Protein AF-0000000068227500 (afdb_homodimer)

Sequence (238 aa):
MPADSNWSGDIFGGWLVSQMDIAAAIHCERVTEGRCVTISIHEMTFLVPVKIGDVISCYTEIMKVGNTSLQVHVEVWGTSNCREYPNKVTEGLFTFVAVDESGKKRKIPESIKQEYNVEMPADSNWSGDIFGGWLVSQMDIAAAIHCERVTEGRCVTISIHEMTFLVPVKIGDVISCYTEIMKVGNTSLQVHVEVWGTSNCREYPNKVTEGLFTFVAVDESGKKRKIPESIKQEYNVE

Nearest PDB structures (foldseek):
  1y7u-assembly1_A  TM=8.531E-01  e=1.210E-09  Bacillus cereus
  5egk-assembly1_C  TM=8.825E-01  e=2.208E-08  Staphylococcus aureus subsp. aureus Mu50
  5hz4-assembly1_B  TM=8.814E-01  e=3.068E-08  Staphylococcus aureus subsp. aureus Mu50
  5egj-assembly1_A  TM=9.127E-01  e=4.502E-08  Staphylococcus aureus subsp. aureus Mu50
  2qq2-assembly1_A  TM=8.688E-01  e=3.820E-08  Homo sapiens

Foldseek 3Di:
DPPQADPVQWGDPVVVVVVQVVVAQVVVCVLQVAGKDWDDKDDKDFDDTDGPPKDKDKDKDWQADDQFKTKIKIWMWIDDPPDPDIDTGMIIIIMMGGADPVRHGDTGDPVSRCVRVVD/DPPQADPVQWGDPVVVVVVQVVVAQVVVCVLQVAGKDWDDKDDKDFDDTDGPPKDKDKDKDWQADDQFKTKIKIWMWIDDPPDPDIDTGMIIIIMMGGADPVRHGDTGDVVSRCVRVVD

pLDDT: mean 89.58, std 11.68, range [42.78, 98.62]

InterPro domains:
  IPR006683 Thioesterase domain [PF03061] (9-77)
  IPR029069 HotDog domain superfamily [SSF54637] (1-114)
  IPR033120 Hotdog acyl-CoA thioesterase (ACOT)-type domain [PS51770] (1-102)
  IPR040170 Cytosolic acyl coenzyme A thioester hydrolase [PTHR11049] (1-113)

Organism: Rhynchophorus ferrugineus (NCBI:txid354439)

Radius of gyration: 18.77 Å; Cα contacts (8 Å, |Δi|>4): 540; chains: 2; bounding box: 52×53×44 Å

Solvent-accessible surface area (backbone atoms only — not comparable to full-atom values): 12750 Å² total; per-residue (Å²): 124,69,92,58,43,47,97,86,38,35,46,42,56,20,51,55,45,23,54,48,41,51,54,42,48,54,52,50,21,64,74,67,70,44,50,61,44,60,39,32,39,46,54,31,48,49,74,47,90,50,48,73,84,48,53,72,46,78,46,73,43,79,66,42,48,52,61,37,35,36,32,32,39,35,40,32,34,31,34,48,96,83,44,94,56,69,40,74,27,36,48,38,42,37,33,31,35,28,27,48,97,86,67,43,81,30,77,50,59,64,72,57,29,52,71,58,46,66,120,124,69,92,58,44,48,97,85,38,35,46,44,57,21,53,56,44,23,52,50,42,52,55,44,47,54,53,50,20,64,74,66,70,44,50,61,45,60,40,33,40,45,54,32,49,48,74,49,91,49,48,74,87,48,52,73,46,79,46,73,44,80,67,40,48,52,62,36,35,38,32,33,39,38,39,32,33,31,36,47,95,83,42,94,57,67,40,74,26,35,48,37,43,37,31,31,34,28,28,46,99,86,68,43,81,30,77,50,58,65,71,57,29,52,71,56,46,66,121

Secondary structure (DSSP, 8-state):
--TTB-TTSBBPHHHHHHHHHHHHHHHHHHHHTSEEEEEEE--EE--S--BTT-EEEEEEEEEEE-SSEEEEEEEEEEE-TT-SS-EEEEEEEEEEEEE-TTS-B-PPPHHHHHHHH--/--TTB-TTSBBPHHHHHHHHHHHHHHHHHHHHTSEEEEEEE--EE--S--BTT-EEEEEEEEEEE-SSEEEEEEEEEEE-TT-SS-EEEEEEEEEEEEE-TTS-B-PPPHHHHHHHH--

Structure (mmCIF, N/CA/C/O backbone):
data_AF-0000000068227500-model_v1
#
loop_
_entity.id
_entity.type
_entity.pdbx_description
1 polymer 'HotDog ACOT-type domain-containing protein'
#
loop_
_atom_site.group_PDB
_atom_site.id
_atom_site.type_symbol
_atom_site.label_atom_id
_atom_site.label_alt_id
_atom_site.label_comp_id
_atom_site.label_asym_id
_atom_site.label_entity_id
_atom_site.label_seq_id
_atom_site.pdbx_PDB_ins_code
_atom_site.Cartn_x
_atom_site.Cartn_y
_atom_site.Cartn_z
_atom_site.occupancy
_atom_site.B_iso_or_equiv
_atom_site.auth_seq_id
_atom_site.auth_comp_id
_atom_site.auth_asym_id
_atom_site.auth_atom_id
_atom_site.pdbx_PDB_model_num
ATOM 1 N N . MET A 1 1 ? -0.492 -3.197 -22.406 1 42.78 1 MET A N 1
ATOM 2 C CA . MET A 1 1 ? -1.253 -3.65 -21.234 1 42.78 1 MET A CA 1
ATOM 3 C C . MET A 1 1 ? -1.312 -2.564 -20.172 1 42.78 1 MET A C 1
ATOM 5 O O . MET A 1 1 ? -0.333 -1.848 -19.953 1 42.78 1 MET A O 1
ATOM 9 N N . PRO A 1 2 ? -2.533 -2.244 -19.703 1 51.62 2 PRO A N 1
ATOM 10 C CA . PRO A 1 2 ? -2.553 -1.15 -18.734 1 51.62 2 PRO A CA 1
ATOM 11 C C . PRO A 1 2 ? -1.544 -1.348 -17.609 1 51.62 2 PRO A C 1
ATOM 13 O O . PRO A 1 2 ? -1.334 -2.477 -17.156 1 51.62 2 PRO A O 1
ATOM 16 N N . ALA A 1 3 ? -0.703 -0.48 -17.359 1 60.38 3 ALA A N 1
ATOM 17 C CA . ALA A 1 3 ? 0.453 -0.486 -16.469 1 60.38 3 ALA A CA 1
ATOM 18 C C . ALA A 1 3 ? 0.054 -0.914 -15.062 1 60.38 3 ALA A C 1
ATOM 20 O O . ALA A 1 3 ? 0.911 -1.26 -14.25 1 60.38 3 ALA A O 1
ATOM 21 N N . ASP A 1 4 ? -1.321 -1.14 -14.828 1 69.25 4 ASP A N 1
ATOM 22 C CA . ASP A 1 4 ? -1.759 -1.34 -13.445 1 69.25 4 ASP A CA 1
ATOM 23 C C . ASP A 1 4 ? -2.402 -2.713 -13.266 1 69.25 4 ASP A C 1
ATOM 25 O O . ASP A 1 4 ? -3.031 -2.982 -12.242 1 69.25 4 ASP A O 1
ATOM 29 N N . SER A 1 5 ? -2.287 -3.48 -14.406 1 73.56 5 SER A N 1
ATOM 30 C CA . SER A 1 5 ? -2.945 -4.781 -14.32 1 73.56 5 SER A CA 1
ATOM 31 C C . SER A 1 5 ? -1.958 -5.918 -14.562 1 73.56 5 SER A C 1
ATOM 33 O O . SER A 1 5 ? -0.891 -5.707 -15.148 1 73.56 5 SER A O 1
ATOM 35 N N . ASN A 1 6 ? -2.412 -7.062 -14.031 1 74.56 6 ASN A N 1
ATOM 36 C CA . ASN A 1 6 ? -1.649 -8.273 -14.336 1 74.56 6 ASN A CA 1
ATOM 37 C C . ASN A 1 6 ? -2.123 -8.914 -15.633 1 74.56 6 ASN A C 1
ATOM 39 O O . ASN A 1 6 ? -2.957 -8.352 -16.344 1 74.56 6 ASN A O 1
ATOM 43 N N . TRP A 1 7 ? -1.521 -9.945 -16.016 1 70.75 7 TRP A N 1
ATOM 44 C CA . TRP A 1 7 ? -1.774 -10.609 -17.281 1 70.75 7 TRP A CA 1
ATOM 45 C C . TRP A 1 7 ? -3.236 -11.031 -17.406 1 70.75 7 TRP A C 1
ATOM 47 O O . TRP A 1 7 ? -3.801 -11.047 -18.5 1 70.75 7 TRP A O 1
ATOM 57 N N . SER A 1 8 ? -3.916 -11.234 -16.266 1 74.88 8 SER A N 1
ATOM 58 C CA . SER A 1 8 ? -5.289 -11.727 -16.266 1 74.88 8 SER A CA 1
ATOM 59 C C . SER A 1 8 ? -6.289 -10.578 -16.25 1 74.88 8 SER A C 1
ATOM 61 O O . SER A 1 8 ? -7.5 -10.797 -16.25 1 74.88 8 SER A O 1
ATOM 63 N N . GLY A 1 9 ? -5.73 -9.43 -16.156 1 79.94 9 GLY A N 1
ATOM 64 C CA . GLY A 1 9 ? -6.605 -8.266 -16.156 1 79.94 9 GLY A CA 1
ATOM 65 C C . GLY A 1 9 ? -6.969 -7.797 -14.75 1 79.94 9 GLY A C 1
ATOM 66 O O . GLY A 1 9 ? -7.777 -6.883 -14.594 1 79.94 9 GLY A O 1
ATOM 67 N N . ASP A 1 10 ? -6.422 -8.5 -13.781 1 84 10 ASP A N 1
ATOM 68 C CA . ASP A 1 10 ? -6.637 -8.055 -12.406 1 84 10 ASP A CA 1
ATOM 69 C C . ASP A 1 10 ? -5.699 -6.906 -12.055 1 84 10 ASP A C 1
ATOM 71 O O . ASP A 1 10 ? -4.539 -6.891 -12.469 1 84 10 ASP A O 1
ATOM 75 N N . ILE A 1 11 ? -6.23 -6.02 -11.32 1 88.06 11 ILE A N 1
ATOM 76 C CA . ILE A 1 11 ? -5.41 -4.898 -10.867 1 88.06 11 ILE A CA 1
ATOM 77 C C . ILE A 1 11 ? -4.469 -5.367 -9.758 1 88.06 11 ILE A C 1
ATOM 79 O O . ILE A 1 11 ? -4.797 -6.289 -9.008 1 88.06 11 ILE A O 1
ATOM 83 N N . PHE A 1 12 ? -3.338 -4.789 -9.68 1 90.81 12 PHE A N 1
ATOM 84 C CA . PHE A 1 12 ? -2.393 -5.094 -8.609 1 90.81 12 PHE A CA 1
ATOM 85 C C . PHE A 1 12 ? -2.873 -4.52 -7.285 1 90.81 12 PHE A C 1
ATOM 87 O O . PHE A 1 12 ? -3.387 -3.398 -7.234 1 90.81 12 PHE A O 1
ATOM 94 N N . GLY A 1 13 ? -2.662 -5.27 -6.172 1 93.62 13 GLY A N 1
ATOM 95 C CA . GLY A 1 13 ? -3.055 -4.789 -4.859 1 93.62 13 GLY A CA 1
ATOM 96 C C . GLY A 1 13 ? -2.459 -3.439 -4.512 1 93.62 13 GLY A C 1
ATOM 97 O O . GLY A 1 13 ? -3.127 -2.598 -3.91 1 93.62 13 GLY A O 1
ATOM 98 N N . GLY A 1 14 ? -1.214 -3.244 -4.887 1 95.31 14 GLY A N 1
ATOM 99 C CA . GLY A 1 14 ? -0.539 -1.984 -4.613 1 95.31 14 GLY A CA 1
ATOM 100 C C . GLY A 1 14 ? -1.216 -0.792 -5.262 1 95.31 14 GLY A C 1
ATOM 101 O O . GLY A 1 14 ? -1.157 0.322 -4.738 1 95.31 14 GLY A O 1
ATOM 102 N N . TRP A 1 15 ? -1.785 -1.011 -6.402 1 93.56 15 TRP A N 1
ATOM 103 C CA . TRP A 1 15 ? -2.51 0.065 -7.066 1 93.56 15 TRP A CA 1
ATOM 104 C C . TRP A 1 15 ? -3.68 0.544 -6.215 1 93.56 15 TRP A C 1
ATOM 106 O O . TRP A 1 15 ? -3.906 1.749 -6.082 1 93.56 15 TRP A O 1
ATOM 116 N N . LEU A 1 16 ? -4.414 -0.346 -5.711 1 94.5 16 LEU A N 1
ATOM 117 C CA . LEU A 1 16 ? -5.523 0.012 -4.828 1 94.5 16 LEU A CA 1
ATOM 118 C C . LEU A 1 16 ? -5.027 0.816 -3.631 1 94.5 16 LEU A C 1
ATOM 120 O O . LEU A 1 16 ? -5.637 1.819 -3.256 1 94.5 16 LEU A O 1
ATOM 124 N N . VAL A 1 17 ? -3.922 0.375 -3.082 1 96.75 17 VAL A N 1
ATOM 125 C CA . VAL A 1 17 ? -3.35 1.054 -1.926 1 96.75 17 VAL A CA 1
ATOM 126 C C . VAL A 1 17 ? -2.969 2.484 -2.303 1 96.75 17 VAL A C 1
ATOM 128 O O . VAL A 1 17 ? -3.143 3.41 -1.505 1 96.75 17 VAL A O 1
ATOM 131 N N . SER A 1 18 ? -2.455 2.633 -3.469 1 95.69 18 SER A N 1
ATOM 132 C CA . SER A 1 18 ? -2.104 3.965 -3.947 1 95.69 18 SER A CA 1
ATOM 133 C C . SER A 1 18 ? -3.326 4.875 -3.998 1 95.69 18 SER A C 1
ATOM 135 O O . SER A 1 18 ? -3.27 6.023 -3.555 1 95.69 18 SER A O 1
ATOM 137 N N . GLN A 1 19 ? -4.441 4.383 -4.508 1 95.5 19 GLN A N 1
ATOM 138 C CA . GLN A 1 19 ? -5.68 5.156 -4.531 1 95.5 19 GLN A CA 1
ATOM 139 C C . GLN A 1 19 ? -6.137 5.508 -3.119 1 95.5 19 GLN A C 1
ATOM 141 O O . GLN A 1 19 ? -6.547 6.641 -2.859 1 95.5 19 GLN A O 1
ATOM 146 N N . MET A 1 20 ? -6.086 4.539 -2.256 1 97.31 20 MET A N 1
ATOM 147 C CA . MET A 1 20 ? -6.465 4.742 -0.861 1 97.31 20 MET A CA 1
ATOM 148 C C . MET A 1 20 ? -5.617 5.84 -0.223 1 97.31 20 MET A C 1
ATOM 150 O O . MET A 1 20 ? -6.141 6.711 0.471 1 97.31 20 MET A O 1
ATOM 154 N N . ASP A 1 21 ? -4.34 5.75 -0.449 1 97.19 21 ASP A N 1
ATOM 155 C CA . ASP A 1 21 ? -3.393 6.695 0.131 1 97.19 21 ASP A CA 1
ATOM 156 C C . ASP A 1 21 ? -3.672 8.117 -0.353 1 97.19 21 ASP A C 1
ATOM 158 O O . ASP A 1 21 ? -3.619 9.07 0.43 1 97.19 21 ASP A O 1
ATOM 162 N N . ILE A 1 22 ? -3.955 8.289 -1.647 1 95.69 22 ILE A N 1
ATOM 163 C CA . ILE A 1 22 ? -4.293 9.586 -2.223 1 95.69 22 ILE A CA 1
ATOM 164 C C . ILE A 1 22 ? -5.562 10.125 -1.569 1 95.69 22 ILE A C 1
ATOM 166 O O . ILE A 1 22 ? -5.594 11.273 -1.122 1 95.69 22 ILE A O 1
ATOM 170 N N . ALA A 1 23 ? -6.578 9.312 -1.48 1 97.25 23 ALA A N 1
ATOM 171 C CA . ALA A 1 23 ? -7.844 9.719 -0.871 1 97.25 23 ALA A CA 1
ATOM 172 C C . ALA A 1 23 ? -7.641 10.148 0.579 1 97.25 23 ALA A C 1
ATOM 174 O O . ALA A 1 23 ? -8.18 11.164 1.013 1 97.25 23 ALA A O 1
ATOM 175 N N . ALA A 1 24 ? -6.863 9.359 1.284 1 97.75 24 ALA A N 1
ATOM 176 C CA . ALA A 1 24 ? -6.59 9.656 2.688 1 97.75 24 ALA A CA 1
ATOM 177 C C . ALA A 1 24 ? -5.801 10.961 2.826 1 97.75 24 ALA A C 1
ATOM 179 O O . ALA A 1 24 ? -6.09 11.773 3.705 1 97.75 24 ALA A O 1
ATOM 180 N N . ALA A 1 25 ? -4.789 11.102 2.002 1 96.31 25 ALA A N 1
ATOM 181 C CA . ALA A 1 25 ? -3.963 12.297 2.033 1 96.31 25 ALA A CA 1
ATOM 182 C C . ALA A 1 25 ? -4.801 13.547 1.783 1 96.31 25 ALA A C 1
ATOM 184 O O . ALA A 1 25 ? -4.66 14.555 2.488 1 96.31 25 ALA A O 1
ATOM 185 N N . ILE A 1 26 ? -5.625 13.516 0.787 1 95.62 26 ILE A N 1
ATOM 186 C CA . ILE A 1 26 ? -6.5 14.633 0.45 1 95.62 26 ILE A CA 1
ATOM 187 C C . ILE A 1 26 ? -7.363 14.992 1.656 1 95.62 26 ILE A C 1
ATOM 189 O O . ILE A 1 26 ? -7.516 16.172 1.988 1 95.62 26 ILE A O 1
ATOM 193 N N . HIS A 1 27 ? -7.969 14 2.324 1 97.62 27 HIS A N 1
ATOM 194 C CA . HIS A 1 27 ? -8.797 14.227 3.504 1 97.62 27 HIS A CA 1
ATOM 195 C C . HIS A 1 27 ? -7.992 14.875 4.625 1 97.62 27 HIS A C 1
ATOM 197 O O . HIS A 1 27 ? -8.453 15.828 5.25 1 97.62 27 HIS A O 1
ATOM 203 N N . CYS A 1 28 ? -6.809 14.367 4.875 1 96.62 28 CYS A N 1
ATOM 204 C CA . CYS A 1 28 ? -5.938 14.93 5.902 1 96.62 28 CYS A CA 1
ATOM 205 C C . CYS A 1 28 ? -5.613 16.391 5.605 1 96.62 28 CYS A C 1
ATOM 207 O O . CYS A 1 28 ? -5.684 17.234 6.496 1 96.62 28 CYS A O 1
ATOM 209 N N . GLU A 1 29 ? -5.273 16.625 4.383 1 94.88 29 GLU A N 1
ATOM 210 C CA . GLU A 1 29 ? -4.875 17.969 4.008 1 94.88 29 GLU A CA 1
ATOM 211 C C . GLU A 1 29 ? -6.047 18.953 4.117 1 94.88 29 GLU A C 1
ATOM 213 O O . GLU A 1 29 ? -5.863 20.109 4.484 1 94.88 29 GLU A O 1
ATOM 218 N N . ARG A 1 30 ? -7.223 18.5 3.82 1 94.81 30 ARG A N 1
ATOM 219 C CA . ARG A 1 30 ? -8.414 19.328 3.947 1 94.81 30 ARG A CA 1
ATOM 220 C C . ARG A 1 30 ? -8.688 19.672 5.41 1 94.81 30 ARG A C 1
ATOM 222 O O . ARG A 1 30 ? -8.984 20.828 5.738 1 94.81 30 ARG A O 1
ATOM 229 N N . VAL A 1 31 ? -8.547 18.734 6.238 1 95.38 31 VAL A N 1
ATOM 230 C CA . VAL A 1 31 ? -8.859 18.891 7.652 1 95.38 31 VAL A CA 1
ATOM 231 C C . VAL A 1 31 ? -7.797 19.766 8.328 1 95.38 31 VAL A C 1
ATOM 233 O O . VAL A 1 31 ? -8.117 20.641 9.133 1 95.38 31 VAL A O 1
ATOM 236 N N . THR A 1 32 ? -6.547 19.562 7.977 1 95.06 32 THR A N 1
ATOM 237 C CA . THR A 1 32 ? -5.461 20.25 8.656 1 95.06 32 THR A CA 1
ATOM 238 C C . THR A 1 32 ? -5.109 21.547 7.934 1 95.06 32 THR A C 1
ATOM 240 O O . THR A 1 32 ? -4.309 22.344 8.43 1 95.06 32 THR A O 1
ATOM 243 N N . GLU A 1 33 ? -5.633 21.688 6.703 1 92.19 33 GLU A N 1
ATOM 244 C CA . GLU A 1 33 ? -5.371 22.859 5.859 1 92.19 33 GLU A CA 1
ATOM 245 C C . GLU A 1 33 ? -3.877 23.031 5.613 1 92.19 33 GLU A C 1
ATOM 247 O O . GLU A 1 33 ? -3.344 24.141 5.777 1 92.19 33 GLU A O 1
ATOM 252 N N . GLY A 1 34 ? -3.309 21.969 5.367 1 91.44 34 GLY A N 1
ATOM 253 C CA . GLY A 1 34 ? -1.877 21.953 5.109 1 91.44 34 GLY A CA 1
ATOM 254 C C . GLY A 1 34 ? -1.374 20.625 4.602 1 91.44 34 GLY A C 1
ATOM 255 O O . GLY A 1 34 ? -2.152 19.688 4.441 1 91.44 34 GLY A O 1
ATOM 256 N N . ARG A 1 35 ? -0.062 20.562 4.477 1 91.56 35 ARG A N 1
ATOM 257 C CA . ARG A 1 35 ? 0.567 19.359 3.912 1 91.56 35 ARG A CA 1
ATOM 258 C C . ARG A 1 35 ? 0.625 18.234 4.938 1 91.56 35 ARG A C 1
ATOM 260 O O . ARG A 1 35 ? 0.831 18.484 6.129 1 91.56 35 ARG A O 1
ATOM 267 N N . CYS A 1 36 ? 0.451 17.094 4.398 1 94.31 36 CYS A N 1
ATOM 268 C CA . CYS A 1 36 ? 0.617 15.883 5.199 1 94.31 36 CYS A CA 1
ATOM 269 C C . CYS A 1 36 ? 1.416 14.828 4.438 1 94.31 36 CYS A C 1
ATOM 271 O O . CYS A 1 36 ? 1.37 14.781 3.205 1 94.31 36 CYS A O 1
ATOM 273 N N . VAL A 1 37 ? 2.186 14.016 5.156 1 94.12 37 VAL A N 1
ATOM 274 C CA . VAL A 1 37 ? 2.969 12.945 4.555 1 94.12 37 VAL A CA 1
ATOM 275 C C . VAL A 1 37 ? 2.629 11.617 5.227 1 94.12 37 VAL A C 1
ATOM 277 O O . VAL A 1 37 ? 2.42 11.562 6.441 1 94.12 37 VAL A O 1
ATOM 280 N N . THR A 1 38 ? 2.578 10.625 4.426 1 95.69 38 THR A N 1
ATOM 281 C CA . THR A 1 38 ? 2.295 9.297 4.957 1 95.69 38 THR A CA 1
ATOM 282 C C . THR A 1 38 ? 3.479 8.773 5.766 1 95.69 38 THR A C 1
ATOM 284 O O . THR A 1 38 ? 4.613 8.758 5.277 1 95.69 38 THR A O 1
ATOM 287 N N . ILE A 1 39 ? 3.188 8.32 6.934 1 95.69 39 ILE A N 1
ATOM 288 C CA . ILE A 1 39 ? 4.281 7.777 7.734 1 95.69 39 ILE A CA 1
ATOM 289 C C . ILE A 1 39 ? 4.141 6.262 7.836 1 95.69 39 ILE A C 1
ATOM 291 O O . ILE A 1 39 ? 5.137 5.551 8.008 1 95.69 39 ILE A O 1
ATOM 295 N N . SER A 1 40 ? 2.883 5.785 7.793 1 97.25 40 SER A N 1
ATOM 296 C CA . SER A 1 40 ? 2.715 4.34 7.879 1 97.25 40 SER A CA 1
ATOM 297 C C . SER A 1 40 ? 1.384 3.9 7.281 1 97.25 40 SER A C 1
ATOM 299 O O . SER A 1 40 ? 0.443 4.691 7.199 1 97.25 40 SER A O 1
ATOM 301 N N . ILE A 1 41 ? 1.378 2.73 6.832 1 97.12 41 ILE A N 1
ATOM 302 C CA . ILE A 1 41 ? 0.191 2.01 6.387 1 97.12 41 ILE A CA 1
ATOM 303 C C . ILE A 1 41 ? 0.082 0.681 7.133 1 97.12 41 ILE A C 1
ATOM 305 O O . ILE A 1 41 ? 1.039 -0.095 7.176 1 97.12 41 ILE A O 1
ATOM 309 N N . HIS A 1 42 ? -1.055 0.43 7.715 1 94.06 42 HIS A N 1
ATOM 310 C CA . HIS A 1 42 ? -1.247 -0.792 8.492 1 94.06 42 HIS A CA 1
ATOM 311 C C . HIS A 1 42 ? -1.579 -1.972 7.582 1 94.06 42 HIS A C 1
ATOM 313 O O . HIS A 1 42 ? -1.916 -1.783 6.41 1 94.06 42 HIS A O 1
ATOM 319 N N . GLU A 1 43 ? -1.48 -3.137 8.203 1 91.69 43 GLU A N 1
ATOM 320 C CA . GLU A 1 43 ? -1.727 -4.363 7.453 1 91.69 43 GLU A CA 1
ATOM 321 C C . GLU A 1 43 ? -3.105 -4.34 6.797 1 91.69 43 GLU A C 1
ATOM 323 O O . GLU A 1 43 ? -4.07 -3.854 7.391 1 91.69 43 GLU A O 1
ATOM 328 N N . MET A 1 44 ? -3.076 -4.918 5.566 1 94.88 44 MET A N 1
ATOM 329 C CA . MET A 1 44 ? -4.352 -4.98 4.852 1 94.88 44 MET A CA 1
ATOM 330 C C . MET A 1 44 ? -4.484 -6.289 4.086 1 94.88 44 MET A C 1
ATOM 332 O O . MET A 1 44 ? -3.48 -6.914 3.734 1 94.88 44 MET A O 1
ATOM 336 N N . THR A 1 45 ? -5.723 -6.645 3.885 1 96 45 THR A N 1
ATOM 337 C CA . THR A 1 45 ? -6.062 -7.84 3.117 1 96 45 THR A CA 1
ATOM 338 C C . THR A 1 45 ? -6.988 -7.488 1.956 1 96 45 THR A C 1
ATOM 340 O O . THR A 1 45 ? -7.895 -6.664 2.104 1 96 45 THR A O 1
ATOM 343 N N . PHE A 1 46 ? -6.723 -8.062 0.903 1 94.88 46 PHE A N 1
ATOM 344 C CA . PHE A 1 46 ? -7.57 -7.875 -0.27 1 94.88 46 PHE A CA 1
ATOM 345 C C . PHE A 1 46 ? -8.578 -9.008 -0.398 1 94.88 46 PHE A C 1
ATOM 347 O O . PHE A 1 46 ? -8.227 -10.125 -0.773 1 94.88 46 PHE A O 1
ATOM 354 N N . LEU A 1 47 ? -9.844 -8.688 -0.225 1 88.88 47 LEU A N 1
ATOM 355 C CA . LEU A 1 47 ? -10.906 -9.672 -0.035 1 88.88 47 LEU A CA 1
ATOM 356 C C . LEU A 1 47 ? -11.391 -10.219 -1.375 1 88.88 47 LEU A C 1
ATOM 358 O O . LEU A 1 47 ? -11.719 -11.398 -1.488 1 88.88 47 LEU A O 1
ATOM 362 N N . VAL A 1 48 ? -11.461 -9.328 -2.354 1 85.19 48 VAL A N 1
ATOM 363 C CA . VAL A 1 48 ? -11.93 -9.719 -3.68 1 85.19 48 VAL A CA 1
ATOM 364 C C . VAL A 1 48 ? -11.047 -9.078 -4.75 1 85.19 48 VAL A C 1
ATOM 366 O O . VAL A 1 48 ? -10.641 -7.922 -4.617 1 85.19 48 VAL A O 1
ATOM 369 N N . PRO A 1 49 ? -10.781 -9.82 -5.762 1 86 49 PRO A N 1
ATOM 370 C CA . PRO A 1 49 ? -10.016 -9.227 -6.855 1 86 49 PRO A CA 1
ATOM 371 C C . PRO A 1 49 ? -10.789 -8.133 -7.598 1 86 49 PRO A C 1
ATOM 373 O O . PRO A 1 49 ? -12.016 -8.219 -7.711 1 86 49 PRO A O 1
ATOM 376 N N . VAL A 1 50 ? -10.086 -7.141 -7.961 1 87.38 50 VAL A N 1
ATOM 377 C CA . VAL A 1 50 ? -10.656 -6.066 -8.758 1 87.38 50 VAL A CA 1
ATOM 378 C C . VAL A 1 50 ? -10.141 -6.152 -10.195 1 87.38 50 VAL A C 1
ATOM 380 O O . VAL A 1 50 ? -8.953 -6.387 -10.414 1 87.38 50 VAL A O 1
ATOM 383 N N . LYS A 1 51 ? -11.031 -6.035 -11.164 1 86.81 51 LYS A N 1
ATOM 384 C CA . LYS A 1 51 ? -10.648 -6.121 -12.57 1 86.81 51 LYS A CA 1
ATOM 385 C C . LYS A 1 51 ? -10.586 -4.734 -13.211 1 86.81 51 LYS A C 1
ATOM 387 O O . LYS A 1 51 ? -11.18 -3.785 -12.703 1 86.81 51 LYS A O 1
ATOM 392 N N . ILE A 1 52 ? -9.836 -4.758 -14.305 1 86.5 52 ILE A N 1
ATOM 393 C CA . ILE A 1 52 ? -9.812 -3.533 -15.102 1 86.5 52 ILE A CA 1
ATOM 394 C C . ILE A 1 52 ? -11.227 -3.18 -15.547 1 86.5 52 ILE A C 1
ATOM 396 O O . ILE A 1 52 ? -11.969 -4.043 -16.016 1 86.5 52 ILE A O 1
ATOM 400 N N . GLY A 1 53 ? -11.664 -2.021 -15.344 1 84 53 GLY A N 1
ATOM 401 C CA . GLY A 1 53 ? -13 -1.596 -15.734 1 84 53 GLY A CA 1
ATOM 402 C C . GLY A 1 53 ? -13.969 -1.511 -14.57 1 84 53 GLY A C 1
ATOM 403 O O . GLY A 1 53 ? -15.047 -0.928 -14.695 1 84 53 GLY A O 1
ATOM 404 N N . ASP A 1 54 ? -13.617 -2.18 -13.516 1 85.81 54 ASP A N 1
ATOM 405 C CA . ASP A 1 54 ? -14.453 -2.059 -12.328 1 85.81 54 ASP A CA 1
ATOM 406 C C . ASP A 1 54 ? -14.43 -0.632 -11.781 1 85.81 54 ASP A C 1
ATOM 408 O O . ASP A 1 54 ? -13.438 0.082 -11.938 1 85.81 54 ASP A O 1
ATOM 412 N N . VAL A 1 55 ? -15.531 -0.242 -11.242 1 89.56 55 VAL A N 1
ATOM 413 C CA . VAL A 1 55 ? -15.586 1.042 -10.547 1 89.56 55 VAL A CA 1
ATOM 414 C C . VAL A 1 55 ? -15.375 0.833 -9.055 1 89.56 55 VAL A C 1
ATOM 416 O O . VAL A 1 55 ? -16.031 -0.021 -8.445 1 89.56 55 VAL A O 1
ATOM 419 N N . ILE A 1 56 ? -14.398 1.598 -8.562 1 92.88 56 ILE A N 1
ATOM 420 C CA . ILE A 1 56 ? -14.156 1.481 -7.125 1 92.88 56 ILE A CA 1
ATOM 421 C C . ILE A 1 56 ? -14.43 2.822 -6.445 1 92.88 56 ILE A C 1
ATOM 423 O O . ILE A 1 56 ? -14.273 3.879 -7.062 1 92.88 56 ILE A O 1
ATOM 427 N N . SER A 1 57 ? -14.922 2.771 -5.172 1 95.38 57 SER A N 1
ATOM 428 C CA . SER A 1 57 ? -15.148 3.939 -4.324 1 95.38 57 SER A CA 1
ATOM 429 C C . SER A 1 57 ? -14.336 3.854 -3.037 1 95.38 57 SER A C 1
ATOM 431 O O . SER A 1 57 ? -14.328 2.816 -2.369 1 95.38 57 SER A O 1
ATOM 433 N N . CYS A 1 58 ? -13.664 4.93 -2.777 1 97.06 58 CYS A N 1
ATOM 434 C CA . CYS A 1 58 ? -12.93 5.016 -1.523 1 97.06 58 CYS A CA 1
ATOM 435 C C . CYS A 1 58 ? -13.672 5.879 -0.509 1 97.06 58 CYS A C 1
ATOM 437 O O . CYS A 1 58 ? -14.047 7.012 -0.811 1 97.06 58 CYS A O 1
ATOM 439 N N . TYR A 1 59 ? -13.859 5.34 0.667 1 97.88 59 TYR A N 1
ATOM 440 C CA . TYR A 1 59 ? -14.453 6.07 1.779 1 97.88 59 TYR A CA 1
ATOM 441 C C . TYR A 1 59 ? -13.445 6.266 2.904 1 97.88 59 TYR A C 1
ATOM 443 O O . TYR A 1 59 ? -12.852 5.297 3.387 1 97.88 59 TYR A O 1
ATOM 451 N N . THR A 1 60 ? -13.281 7.504 3.291 1 98.44 60 THR A N 1
ATOM 452 C CA . THR A 1 60 ? -12.281 7.82 4.309 1 98.44 60 THR A CA 1
ATOM 453 C C . THR A 1 60 ? -12.945 8.32 5.586 1 98.44 60 THR A C 1
ATOM 455 O O . THR A 1 60 ? -13.969 9.016 5.531 1 98.44 60 THR A O 1
ATOM 458 N N . GLU A 1 61 ? -12.391 7.949 6.711 1 98.06 61 GLU A N 1
ATOM 459 C CA . GLU A 1 61 ? -12.812 8.438 8.016 1 98.06 61 GLU A CA 1
ATOM 460 C C . GLU A 1 61 ? -11.617 8.758 8.906 1 98.06 61 GLU A C 1
ATOM 462 O O . GLU A 1 61 ? -10.758 7.898 9.141 1 98.06 61 GLU A O 1
ATOM 467 N N . ILE A 1 62 ? -11.555 9.93 9.445 1 97.81 62 ILE A N 1
ATOM 468 C CA . ILE A 1 62 ? -10.516 10.281 10.406 1 97.81 62 ILE A CA 1
ATOM 469 C C . ILE A 1 62 ? -10.805 9.609 11.75 1 97.81 62 ILE A C 1
ATOM 471 O O . ILE A 1 62 ? -11.844 9.859 12.367 1 97.81 62 ILE A O 1
ATOM 475 N N . MET A 1 63 ? -9.859 8.844 12.172 1 97.25 63 MET A N 1
ATOM 476 C CA . MET A 1 63 ? -10.062 8.07 13.391 1 97.25 63 MET A CA 1
ATOM 477 C C . MET A 1 63 ? -9.484 8.797 14.602 1 97.25 63 MET A C 1
ATOM 479 O O . MET A 1 63 ? -10 8.664 15.719 1 97.25 63 MET A O 1
ATOM 483 N N . LYS A 1 64 ? -8.414 9.445 14.398 1 96.5 64 LYS A N 1
ATOM 484 C CA . LYS A 1 64 ? -7.691 10.109 15.477 1 96.5 64 LYS A CA 1
ATOM 485 C C . LYS A 1 64 ? -6.848 11.266 14.953 1 96.5 64 LYS A C 1
ATOM 487 O O . LYS A 1 64 ? -6.238 11.156 13.883 1 96.5 64 LYS A O 1
ATOM 492 N N . VAL A 1 65 ? -6.848 12.297 15.711 1 97.19 65 VAL A N 1
ATOM 493 C CA . VAL A 1 65 ? -5.977 13.438 15.438 1 97.19 65 VAL A CA 1
ATOM 494 C C . VAL A 1 65 ? -5.062 13.695 16.625 1 97.19 65 VAL A C 1
ATOM 496 O O . VAL A 1 65 ? -5.539 14.008 17.719 1 97.19 65 VAL A O 1
ATOM 499 N N . GLY A 1 66 ? -3.773 13.516 16.406 1 96.31 66 GLY A N 1
ATOM 500 C CA . GLY A 1 66 ? -2.791 13.82 17.438 1 96.31 66 GLY A CA 1
ATOM 501 C C . GLY A 1 66 ? -2.25 15.234 17.344 1 96.31 66 GLY A C 1
ATOM 502 O O . GLY A 1 66 ? -2.924 16.125 16.844 1 96.31 66 GLY A O 1
ATOM 503 N N . ASN A 1 67 ? -1.043 15.43 17.938 1 96.5 67 ASN A N 1
ATOM 504 C CA . ASN A 1 67 ? -0.422 16.75 17.906 1 96.5 67 ASN A CA 1
ATOM 505 C C . ASN A 1 67 ? -0.009 17.141 16.484 1 96.5 67 ASN A C 1
ATOM 507 O O . ASN A 1 67 ? -0.189 18.281 16.078 1 96.5 67 ASN A O 1
ATOM 511 N N . THR A 1 68 ? 0.561 16.141 15.844 1 97.19 68 THR A N 1
ATOM 512 C CA . THR A 1 68 ? 0.977 16.391 14.461 1 97.19 68 THR A CA 1
ATOM 513 C C . THR A 1 68 ? 0.485 15.266 13.547 1 97.19 68 THR A C 1
ATOM 515 O O . THR A 1 68 ? 0.606 15.359 12.328 1 97.19 68 THR A O 1
ATOM 518 N N . SER A 1 69 ? -0.125 14.258 14.141 1 97.5 69 SER A N 1
ATOM 519 C CA . SER A 1 69 ? -0.424 13.047 13.383 1 97.5 69 SER A CA 1
ATOM 520 C C . SER A 1 69 ? -1.927 12.867 13.188 1 97.5 69 SER A C 1
ATOM 522 O O . SER A 1 69 ? -2.723 13.383 13.977 1 97.5 69 SER A O 1
ATOM 524 N N . LEU A 1 70 ? -2.32 12.211 12.148 1 97.88 70 LEU A N 1
ATOM 525 C CA . LEU A 1 70 ? -3.691 11.828 11.836 1 97.88 70 LEU A CA 1
ATOM 526 C C . LEU A 1 70 ? -3.768 10.352 11.453 1 97.88 70 LEU A C 1
ATOM 528 O O . LEU A 1 70 ? -2.912 9.859 10.711 1 97.88 70 LEU A O 1
ATOM 532 N N . GLN A 1 71 ? -4.73 9.672 11.953 1 98.19 71 GLN A N 1
ATOM 533 C CA . GLN A 1 71 ? -5.043 8.312 11.539 1 98.19 71 GLN A CA 1
ATOM 534 C C . GLN A 1 71 ? -6.34 8.266 10.734 1 98.19 71 GLN A C 1
ATOM 536 O O . GLN A 1 71 ? -7.379 8.734 11.195 1 98.19 71 GLN A O 1
ATOM 541 N N . VAL A 1 72 ? -6.262 7.715 9.547 1 98.31 72 VAL A N 1
ATOM 542 C CA . VAL A 1 72 ? -7.398 7.691 8.633 1 98.31 72 VAL A CA 1
ATOM 543 C C . VAL A 1 72 ? -7.746 6.25 8.273 1 98.31 72 VAL A C 1
ATOM 545 O O . VAL A 1 72 ? -6.891 5.504 7.789 1 98.31 72 VAL A O 1
ATOM 548 N N . HIS A 1 73 ? -8.93 5.844 8.531 1 98.62 73 HIS A N 1
ATOM 549 C CA . HIS A 1 73 ? -9.461 4.574 8.055 1 98.62 73 HIS A CA 1
ATOM 550 C C . HIS A 1 73 ? -10.031 4.707 6.648 1 98.62 73 HIS A C 1
ATOM 552 O O . HIS A 1 73 ? -10.773 5.652 6.359 1 98.62 73 HIS A O 1
ATOM 558 N N . VAL A 1 74 ? -9.672 3.867 5.723 1 98.31 74 VAL A N 1
ATOM 559 C CA . VAL A 1 74 ? -10.156 3.902 4.344 1 98.31 74 VAL A CA 1
ATOM 560 C C . VAL A 1 74 ? -10.797 2.564 3.988 1 98.31 74 VAL A C 1
ATOM 562 O O . VAL A 1 74 ? -10.219 1.504 4.23 1 98.31 74 VAL A O 1
ATOM 565 N N . GLU A 1 75 ? -11.969 2.586 3.449 1 97.69 75 GLU A N 1
ATOM 566 C CA . GLU A 1 75 ? -12.641 1.432 2.867 1 97.69 75 GLU A CA 1
ATOM 567 C C . GLU A 1 75 ? -12.773 1.574 1.354 1 97.69 75 GLU A C 1
ATOM 569 O O . GLU A 1 75 ? -13.078 2.658 0.853 1 97.69 75 GLU A O 1
ATOM 574 N N . VAL A 1 76 ? -12.539 0.499 0.672 1 96.94 76 VAL A N 1
ATOM 575 C CA . VAL A 1 76 ? -12.719 0.475 -0.776 1 96.94 76 VAL A CA 1
ATOM 576 C C . VAL A 1 76 ? -13.844 -0.483 -1.143 1 96.94 76 VAL A C 1
ATOM 578 O O . VAL A 1 76 ? -13.852 -1.642 -0.722 1 96.94 76 VAL A O 1
ATOM 581 N N . TRP A 1 77 ? -14.758 0.044 -1.881 1 94.69 77 TRP A N 1
ATOM 582 C C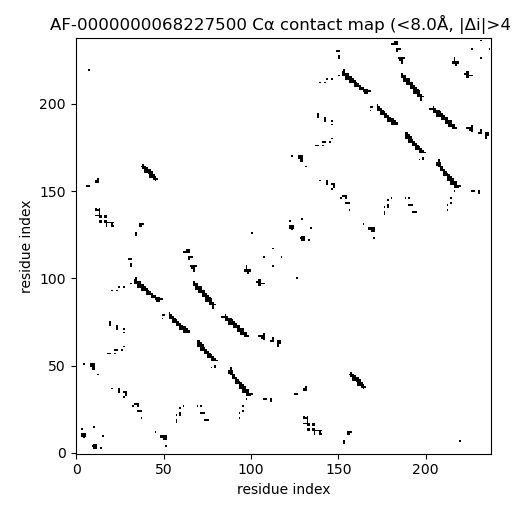A . TRP A 1 77 ? -15.891 -0.736 -2.359 1 94.69 77 TRP A CA 1
ATOM 583 C C . TRP A 1 77 ? -15.922 -0.776 -3.883 1 94.69 77 TRP A C 1
ATOM 585 O O . TRP A 1 77 ? -15.664 0.234 -4.543 1 94.69 77 TRP A O 1
ATOM 595 N N . GLY A 1 78 ? -16.125 -2 -4.41 1 89.69 78 GLY A N 1
ATOM 596 C CA . GLY A 1 78 ? -16.141 -2.152 -5.855 1 89.69 78 GLY A CA 1
ATOM 597 C C . GLY A 1 78 ? -17.422 -2.785 -6.375 1 89.69 78 GLY A C 1
ATOM 598 O O . GLY A 1 78 ? -18.078 -3.553 -5.668 1 89.69 78 GLY A O 1
ATOM 599 N N . THR A 1 79 ? -17.859 -2.297 -7.473 1 79.31 79 THR A N 1
ATOM 600 C CA . THR A 1 79 ? -18.984 -2.91 -8.172 1 79.31 79 THR A CA 1
ATOM 601 C C . THR A 1 79 ? -18.516 -3.664 -9.406 1 79.31 79 THR A C 1
ATOM 603 O O . THR A 1 79 ? -17.703 -3.15 -10.18 1 79.31 79 THR A O 1
ATOM 606 N N . SER A 1 80 ? -18.609 -4.988 -9.25 1 65.81 80 SER A N 1
ATOM 607 C CA . SER A 1 80 ? -18.344 -5.754 -10.461 1 65.81 80 SER A CA 1
ATOM 608 C C . SER A 1 80 ? -19.531 -5.719 -11.414 1 65.81 80 SER A C 1
ATOM 610 O O . SER A 1 80 ? -20.672 -5.516 -10.992 1 65.81 80 SER A O 1
ATOM 612 N N . ASN A 1 81 ? -19.219 -5.582 -12.695 1 61.03 81 ASN A N 1
ATOM 613 C CA . ASN A 1 81 ? -20.266 -5.566 -13.719 1 61.03 81 ASN A CA 1
ATOM 614 C C . ASN A 1 81 ? -21.406 -6.527 -13.375 1 61.03 81 ASN A C 1
ATOM 616 O O . ASN A 1 81 ? -22.547 -6.305 -13.758 1 61.03 81 ASN A O 1
ATOM 620 N N . CYS A 1 82 ? -21.109 -7.602 -12.641 1 56.81 82 CYS A N 1
ATOM 621 C CA . CYS A 1 82 ? -22.172 -8.594 -12.516 1 56.81 82 CYS A CA 1
ATOM 622 C C . CYS A 1 82 ? -22.922 -8.438 -11.203 1 56.81 82 CYS A C 1
ATOM 624 O O . CYS A 1 82 ? -23.969 -9.055 -11 1 56.81 82 CYS A O 1
ATOM 626 N N . ARG A 1 83 ? -22.297 -7.777 -10.336 1 61.16 83 ARG A N 1
ATOM 627 C CA . ARG A 1 83 ? -22.984 -7.781 -9.055 1 61.16 83 ARG A CA 1
ATOM 628 C C . ARG A 1 83 ? -23.672 -6.445 -8.797 1 61.16 83 ARG A C 1
ATOM 630 O O . ARG A 1 83 ? -23.156 -5.391 -9.148 1 61.16 83 ARG A O 1
ATOM 637 N N . GLU A 1 84 ? -24.953 -6.543 -8.453 1 61 84 GLU A N 1
ATOM 638 C CA . GLU A 1 84 ? -25.859 -5.43 -8.18 1 61 84 GLU A CA 1
ATOM 639 C C . GLU A 1 84 ? -25.375 -4.613 -6.98 1 61 84 GLU A C 1
ATOM 641 O O . GLU A 1 84 ? -25.594 -3.402 -6.922 1 61 84 GLU A O 1
ATOM 646 N N . TYR A 1 85 ? -24.594 -5.332 -6.137 1 74.25 85 TYR A N 1
ATOM 647 C CA . TYR A 1 85 ? -24.266 -4.57 -4.938 1 74.25 85 TYR A CA 1
ATOM 648 C C . TYR A 1 85 ? -22.75 -4.5 -4.738 1 74.25 85 TYR A C 1
ATOM 650 O O . TYR A 1 85 ? -22.031 -5.453 -5.051 1 74.25 85 TYR A O 1
ATOM 658 N N . PRO A 1 86 ? -22.391 -3.334 -4.41 1 82.38 86 PRO A N 1
ATOM 659 C CA . PRO A 1 86 ? -20.953 -3.172 -4.16 1 82.38 86 PRO A CA 1
ATOM 660 C C . PRO A 1 86 ? -20.453 -4.07 -3.039 1 82.38 86 PRO A C 1
ATOM 662 O O . PRO A 1 86 ? -21.172 -4.332 -2.074 1 82.38 86 PRO A O 1
ATOM 665 N N . ASN A 1 87 ? -19.312 -4.695 -3.293 1 90.12 87 ASN A N 1
ATOM 666 C CA . ASN A 1 87 ? -18.625 -5.465 -2.268 1 90.12 87 ASN A CA 1
ATOM 667 C C . ASN A 1 87 ? -17.375 -4.734 -1.762 1 90.12 87 ASN A C 1
ATOM 669 O O . ASN A 1 87 ? -16.734 -4.004 -2.516 1 90.12 87 ASN A O 1
ATOM 673 N N . LYS A 1 88 ? -17.234 -4.93 -0.421 1 94.12 88 LYS A N 1
ATOM 674 C CA . LYS A 1 88 ? -15.992 -4.395 0.122 1 94.12 88 LYS A CA 1
ATOM 675 C C . LYS A 1 88 ? -14.789 -5.156 -0.415 1 94.12 88 LYS A C 1
ATOM 677 O O . LYS A 1 88 ? -14.734 -6.383 -0.332 1 94.12 88 LYS A O 1
ATOM 682 N N . VAL A 1 89 ? -13.859 -4.469 -1.001 1 94.69 89 VAL A N 1
ATOM 683 C CA . VAL A 1 89 ? -12.672 -5.043 -1.62 1 94.69 89 VAL A CA 1
ATOM 684 C C . VAL A 1 89 ? -11.531 -5.102 -0.602 1 94.69 89 VAL A C 1
ATOM 686 O O . VAL A 1 89 ? -10.789 -6.078 -0.553 1 94.69 89 VAL A O 1
ATOM 689 N N . THR A 1 90 ? -11.352 -4.016 0.161 1 96.31 90 THR A N 1
ATOM 690 C CA . THR A 1 90 ? -10.297 -3.92 1.161 1 96.31 90 THR A CA 1
ATOM 691 C C . THR A 1 90 ? -10.547 -2.744 2.1 1 96.31 90 THR A C 1
ATOM 693 O O . THR A 1 90 ? -11.422 -1.919 1.853 1 96.31 90 THR A O 1
ATOM 696 N N . GLU A 1 91 ? -9.844 -2.76 3.205 1 97.12 91 GLU A N 1
ATOM 697 C CA . GLU A 1 91 ? -9.789 -1.632 4.129 1 97.12 91 GLU A CA 1
ATOM 698 C C . GLU A 1 91 ? -8.422 -1.52 4.789 1 97.12 91 GLU A C 1
ATOM 700 O O . GLU A 1 91 ? -7.66 -2.49 4.816 1 97.12 91 GLU A O 1
ATOM 705 N N . GLY A 1 92 ? -8.172 -0.351 5.207 1 96.94 92 GLY A N 1
ATOM 706 C CA . GLY A 1 92 ? -6.879 -0.143 5.844 1 96.94 92 GLY A CA 1
ATOM 707 C C . GLY A 1 92 ? -6.82 1.125 6.672 1 96.94 92 GLY A C 1
ATOM 708 O O . GLY A 1 92 ? -7.75 1.936 6.645 1 96.94 92 GLY A O 1
ATOM 709 N N . LEU A 1 93 ? -5.75 1.201 7.438 1 98.25 93 LEU A N 1
ATOM 710 C CA . LEU A 1 93 ? -5.477 2.35 8.297 1 98.25 93 LEU A CA 1
ATOM 711 C C . LEU A 1 93 ? -4.184 3.039 7.883 1 98.25 93 LEU A C 1
ATOM 713 O O . LEU A 1 93 ? -3.143 2.389 7.75 1 98.25 93 LEU A O 1
ATOM 717 N N . PHE A 1 94 ? -4.277 4.266 7.672 1 98.12 94 PHE A N 1
ATOM 718 C CA . PHE A 1 94 ? -3.156 5.094 7.246 1 98.12 94 PHE A CA 1
ATOM 719 C C . PHE A 1 94 ? -2.828 6.141 8.305 1 98.12 94 PHE A C 1
ATOM 721 O O . PHE A 1 94 ? -3.73 6.754 8.883 1 98.12 94 PHE A O 1
ATOM 728 N N . THR A 1 95 ? -1.572 6.355 8.539 1 98.25 95 THR A N 1
ATOM 729 C CA . THR A 1 95 ? -1.142 7.395 9.469 1 98.25 95 THR A CA 1
ATOM 730 C C . THR A 1 95 ? -0.337 8.469 8.75 1 98.25 95 THR A C 1
ATOM 732 O O . THR A 1 95 ? 0.59 8.156 7.996 1 98.25 95 THR A O 1
ATOM 735 N N . PHE A 1 96 ? -0.689 9.625 8.969 1 97.44 96 PHE A N 1
ATOM 736 C CA . PHE A 1 96 ? -0.038 10.781 8.367 1 97.44 96 PHE A CA 1
ATOM 737 C C . PHE A 1 96 ? 0.547 11.695 9.445 1 97.44 96 PHE A C 1
ATOM 739 O O . PHE A 1 96 ? 0.132 11.641 10.602 1 97.44 96 PHE A O 1
ATOM 746 N N . VAL A 1 97 ? 1.503 12.508 9.023 1 97 97 VAL A N 1
ATOM 747 C CA . VAL A 1 97 ? 2.025 13.578 9.867 1 97 97 VAL A CA 1
ATOM 748 C C . VAL A 1 97 ? 1.921 14.914 9.133 1 97 97 VAL A C 1
ATOM 750 O O . VAL A 1 97 ? 2.258 15.008 7.945 1 97 97 VAL A O 1
ATOM 753 N N . ALA A 1 98 ? 1.391 15.875 9.781 1 96.5 98 ALA A N 1
ATOM 754 C CA . ALA A 1 98 ? 1.351 17.219 9.227 1 96.5 98 ALA A CA 1
ATOM 755 C C . ALA A 1 98 ? 2.744 17.844 9.188 1 96.5 98 ALA A C 1
ATOM 757 O O . ALA A 1 98 ? 3.48 17.781 10.172 1 96.5 98 ALA A O 1
ATOM 758 N N . VAL A 1 99 ? 3.051 18.469 8.031 1 94.06 99 VAL A N 1
ATOM 759 C CA . VAL A 1 99 ? 4.387 19.031 7.902 1 94.06 99 VAL A CA 1
ATOM 760 C C . VAL A 1 99 ? 4.297 20.438 7.301 1 94.06 99 VAL A C 1
ATOM 762 O O . VAL A 1 99 ? 3.307 20.766 6.645 1 94.06 99 VAL A O 1
ATOM 765 N N . ASP A 1 100 ? 5.344 21.203 7.586 1 91.94 100 ASP A N 1
ATOM 766 C CA . ASP A 1 100 ? 5.414 22.531 6.98 1 91.94 100 ASP A CA 1
ATOM 767 C C . ASP A 1 100 ? 6.137 22.484 5.633 1 91.94 100 ASP A C 1
ATOM 769 O O . ASP A 1 100 ? 6.398 21.406 5.102 1 91.94 100 ASP A O 1
ATOM 773 N N . GLU A 1 101 ? 6.383 23.641 5.102 1 86.25 101 GLU A N 1
ATOM 774 C CA . GLU A 1 101 ? 6.961 23.734 3.766 1 86.25 101 GLU A CA 1
ATOM 775 C C . GLU A 1 101 ? 8.375 23.156 3.73 1 86.25 101 GLU A C 1
ATOM 777 O O . GLU A 1 101 ? 8.844 22.719 2.676 1 86.25 101 GLU A O 1
ATOM 782 N N . SER A 1 102 ? 9.031 23.094 4.906 1 86.56 102 SER A N 1
ATOM 783 C CA . SER A 1 102 ? 10.398 22.594 4.992 1 86.56 102 SER A CA 1
ATOM 784 C C . SER A 1 102 ? 10.414 21.094 5.281 1 86.56 102 SER A C 1
ATOM 786 O O . SER A 1 102 ? 11.477 20.469 5.34 1 86.56 102 SER A O 1
ATOM 788 N N . GLY A 1 103 ? 9.25 20.5 5.516 1 86.88 103 GLY A N 1
ATOM 789 C CA . GLY A 1 103 ? 9.172 19.078 5.785 1 86.88 103 GLY A CA 1
ATOM 790 C C . GLY A 1 103 ? 9.25 18.75 7.266 1 86.88 103 GLY A C 1
ATOM 791 O O . GLY A 1 103 ? 9.344 17.578 7.637 1 86.88 103 GLY A O 1
ATOM 792 N N . LYS A 1 104 ? 9.172 19.797 8.047 1 92.12 104 LYS A N 1
ATOM 793 C CA . LYS A 1 104 ? 9.195 19.594 9.492 1 92.12 104 LYS A CA 1
ATOM 794 C C . LYS A 1 104 ? 7.785 19.422 10.047 1 92.12 104 LYS A C 1
ATOM 796 O O . LYS A 1 104 ? 6.844 20.062 9.555 1 92.12 104 LYS A O 1
ATOM 801 N N . LYS A 1 105 ? 7.754 18.75 11.094 1 95.25 105 LYS A N 1
ATOM 802 C CA . LYS A 1 105 ? 6.453 18.516 11.719 1 95.25 105 LYS A CA 1
ATOM 803 C C . LYS A 1 105 ? 5.781 19.828 12.109 1 95.25 105 LYS A C 1
ATOM 805 O O . LYS A 1 105 ? 6.441 20.75 12.586 1 95.25 105 LYS A O 1
ATOM 810 N N . ARG A 1 106 ? 4.543 19.828 11.867 1 95.75 106 ARG A N 1
ATOM 811 C CA . ARG A 1 106 ? 3.74 21 12.211 1 95.75 106 ARG A CA 1
ATOM 812 C C . ARG A 1 106 ? 2.582 20.609 13.125 1 95.75 106 ARG A C 1
ATOM 814 O O . ARG A 1 106 ? 1.929 19.594 12.914 1 95.75 106 ARG A O 1
ATOM 821 N N . LYS A 1 107 ? 2.324 21.438 14.086 1 96.75 107 LYS A N 1
ATOM 822 C CA . LYS A 1 107 ? 1.25 21.156 15.039 1 96.75 107 LYS A CA 1
ATOM 823 C C . LYS A 1 107 ? -0.119 21.359 14.391 1 96.75 107 LYS A C 1
ATOM 825 O O . LYS A 1 107 ? -0.322 22.312 13.641 1 96.75 107 LYS A O 1
ATOM 830 N N . ILE A 1 108 ? -1.025 20.516 14.719 1 96.75 108 ILE A N 1
ATOM 831 C CA . ILE A 1 108 ? -2.418 20.641 14.305 1 96.75 108 ILE A CA 1
ATOM 832 C C . ILE A 1 108 ? -3.188 21.469 15.336 1 96.75 108 ILE A C 1
ATOM 834 O O . ILE A 1 108 ? -3.072 21.219 16.547 1 96.75 108 ILE A O 1
ATOM 838 N N . PRO A 1 109 ? -3.947 22.406 14.859 1 94.31 109 PRO A N 1
ATOM 839 C CA . PRO A 1 109 ? -4.672 23.266 15.789 1 94.31 109 PRO A 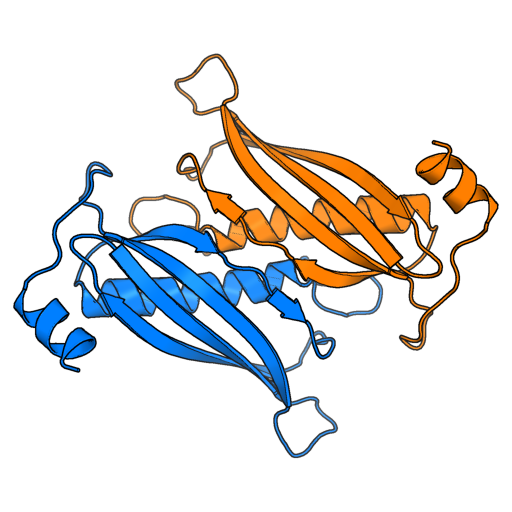CA 1
ATOM 840 C C . PRO A 1 109 ? -5.562 22.484 16.75 1 94.31 109 PRO A C 1
ATOM 842 O O . PRO A 1 109 ? -6.176 21.5 16.359 1 94.31 109 PRO A O 1
ATOM 845 N N . GLU A 1 110 ? -5.625 22.938 17.969 1 93.5 110 GLU A N 1
ATOM 846 C CA . GLU A 1 110 ? -6.395 22.281 19.016 1 93.5 110 GLU A CA 1
ATOM 847 C C . GLU A 1 110 ? -7.875 22.203 18.641 1 93.5 110 GLU A C 1
ATOM 849 O O . GLU A 1 110 ? -8.555 21.234 19 1 93.5 110 GLU A O 1
ATOM 854 N N . SER A 1 111 ? -8.391 23.141 17.922 1 92.81 111 SER A N 1
ATOM 855 C CA . SER A 1 111 ? -9.789 23.156 17.5 1 92.81 111 SER A CA 1
ATOM 856 C C . SER A 1 111 ? -10.125 21.922 16.656 1 92.81 111 SER A C 1
ATOM 858 O O . SER A 1 111 ? -11.203 21.344 16.797 1 92.81 111 SER A O 1
ATOM 860 N N . ILE A 1 112 ? -9.188 21.562 15.82 1 93.5 112 ILE A N 1
ATOM 861 C CA . ILE A 1 112 ? -9.375 20.406 14.961 1 93.5 112 ILE A CA 1
ATOM 862 C C . ILE A 1 112 ? -9.32 19.125 15.805 1 93.5 112 ILE A C 1
ATOM 864 O O . ILE A 1 112 ? -10.156 18.234 15.641 1 93.5 112 ILE A O 1
ATOM 868 N N . LYS A 1 113 ? -8.414 19.078 16.719 1 92.5 113 LYS A N 1
ATOM 869 C CA . LYS A 1 113 ? -8.281 17.906 17.609 1 92.5 113 LYS A CA 1
ATOM 870 C C . LYS A 1 113 ? -9.57 17.672 18.391 1 92.5 113 LYS A C 1
ATOM 872 O O . LYS A 1 113 ? -10 16.516 18.531 1 92.5 113 LYS A O 1
ATOM 877 N N . GLN A 1 114 ? -10.086 18.75 18.906 1 90.69 114 GLN A N 1
ATOM 878 C CA . GLN A 1 114 ? -11.297 18.641 19.719 1 90.69 114 GLN A CA 1
ATOM 879 C C . GLN A 1 114 ? -12.484 18.172 18.891 1 90.69 114 GLN A C 1
ATOM 881 O O . GLN A 1 114 ? -13.375 17.484 19.391 1 90.69 114 GLN A O 1
ATOM 886 N N . GLU A 1 115 ? -12.461 18.547 17.594 1 90.12 115 GLU A N 1
ATOM 887 C CA . GLU A 1 115 ? -13.547 18.156 16.703 1 90.12 115 GLU A CA 1
ATOM 888 C C . GLU A 1 115 ? -13.539 16.641 16.453 1 90.12 115 GLU A C 1
ATOM 890 O O . GLU A 1 115 ? -14.594 16.031 16.328 1 90.12 115 GLU A O 1
ATOM 895 N N . TYR A 1 116 ? -12.398 16.016 16.5 1 90.56 116 TYR A N 1
ATOM 896 C CA . TYR A 1 116 ? -12.305 14.625 16.078 1 90.56 116 TYR A CA 1
ATOM 897 C C . TYR A 1 116 ? -12.047 13.719 17.281 1 90.56 116 TYR A C 1
ATOM 899 O O . TYR A 1 116 ? -12.289 12.508 17.219 1 90.56 116 TYR A O 1
ATOM 907 N N . ASN A 1 117 ? -11.461 14.164 18.328 1 84.31 117 ASN A N 1
ATOM 908 C CA . ASN A 1 117 ? -11.164 13.352 19.5 1 84.31 117 ASN A CA 1
ATOM 909 C C . ASN A 1 117 ? -12.234 13.492 20.578 1 84.31 117 ASN A C 1
ATOM 911 O O . ASN A 1 117 ? -12.102 12.945 21.672 1 84.31 117 ASN A O 1
ATOM 915 N N . VAL A 1 118 ? -13.312 14.234 20.391 1 66.44 118 VAL A N 1
ATOM 916 C CA . VAL A 1 118 ? -14.305 14.57 21.422 1 66.44 118 VAL A CA 1
ATOM 917 C C . VAL A 1 118 ? -14.734 13.297 22.141 1 66.44 118 VAL A C 1
ATOM 919 O O . VAL A 1 118 ? -15.344 13.367 23.219 1 66.44 118 VAL A O 1
ATOM 922 N N . GLU A 1 119 ? -14.422 11.961 21.891 1 50.03 119 GLU A N 1
ATOM 923 C CA . GLU A 1 119 ? -15.023 11.203 23 1 50.03 119 GLU A CA 1
ATOM 924 C C . GLU A 1 119 ? -14.164 11.297 24.25 1 50.03 119 GLU A C 1
ATOM 926 O O . GLU A 1 119 ? -12.938 11.359 24.172 1 50.03 119 GLU A O 1
ATOM 931 N N . MET B 1 1 ? 0.64 18.625 -12.633 1 42.91 1 MET B N 1
ATOM 932 C CA . MET B 1 1 ? 1.422 18.062 -11.539 1 42.91 1 MET B CA 1
ATOM 933 C C . MET B 1 1 ? 1.49 16.547 -11.633 1 42.91 1 MET B C 1
ATOM 935 O O . MET B 1 1 ? 0.508 15.891 -12 1 42.91 1 MET B O 1
ATOM 939 N N . PRO B 1 2 ? 2.715 15.961 -11.586 1 51.59 2 PRO B N 1
ATOM 940 C CA . PRO B 1 2 ? 2.744 14.508 -11.758 1 51.59 2 PRO B CA 1
ATOM 941 C C . PRO B 1 2 ? 1.755 13.789 -10.844 1 51.59 2 PRO B C 1
ATOM 943 O O . PRO B 1 2 ? 1.586 14.172 -9.68 1 51.59 2 PRO B O 1
ATOM 946 N N . ALA B 1 3 ? 0.899 13.062 -11.289 1 58.72 3 ALA B N 1
ATOM 947 C CA . ALA B 1 3 ? -0.246 12.383 -10.688 1 58.72 3 ALA B CA 1
ATOM 948 C C . ALA B 1 3 ? 0.167 11.602 -9.438 1 58.72 3 ALA B C 1
ATOM 950 O O . ALA B 1 3 ? -0.684 11.18 -8.656 1 58.72 3 ALA B O 1
ATOM 951 N N . ASP B 1 4 ? 1.541 11.578 -9.125 1 69.19 4 ASP B N 1
ATOM 952 C CA . ASP B 1 4 ? 1.989 10.672 -8.07 1 69.19 4 ASP B CA 1
ATOM 953 C C . ASP B 1 4 ? 2.65 11.445 -6.93 1 69.19 4 ASP B C 1
ATOM 955 O O . ASP B 1 4 ? 3.289 10.852 -6.059 1 69.19 4 ASP B O 1
ATOM 959 N N . SER B 1 5 ? 2.557 12.797 -7.141 1 73.38 5 SER B N 1
ATOM 960 C CA . SER B 1 5 ? 3.227 13.594 -6.117 1 73.38 5 SER B CA 1
ATOM 961 C C . SER B 1 5 ? 2.246 14.523 -5.414 1 73.38 5 SER B C 1
ATOM 963 O O . SER B 1 5 ? 1.169 14.812 -5.938 1 73.38 5 SER B O 1
ATOM 965 N N . ASN B 1 6 ? 2.707 14.898 -4.203 1 74.56 6 ASN B N 1
ATOM 966 C CA . ASN B 1 6 ? 1.948 15.914 -3.484 1 74.56 6 ASN B CA 1
ATOM 967 C C . ASN B 1 6 ? 2.416 17.328 -3.852 1 74.56 6 ASN B C 1
ATOM 969 O O . ASN B 1 6 ? 3.234 17.5 -4.754 1 74.56 6 ASN B O 1
ATOM 973 N N . TRP B 1 7 ? 1.826 18.281 -3.309 1 70.44 7 TRP B N 1
ATOM 974 C CA . TRP B 1 7 ? 2.072 19.688 -3.629 1 70.44 7 TRP B CA 1
ATOM 975 C C . TRP B 1 7 ? 3.539 20.047 -3.422 1 70.44 7 TRP B C 1
ATOM 977 O O . TRP B 1 7 ? 4.09 20.891 -4.141 1 70.44 7 TRP B O 1
ATOM 987 N N . SER B 1 8 ? 4.242 19.312 -2.539 1 74.44 8 SER B N 1
ATOM 988 C CA . SER B 1 8 ? 5.625 19.625 -2.195 1 74.44 8 SER B CA 1
ATOM 989 C C . SER B 1 8 ? 6.605 18.859 -3.076 1 74.44 8 SER B C 1
ATOM 991 O O . SER B 1 8 ? 7.82 19 -2.926 1 74.44 8 SER B O 1
ATOM 993 N N . GLY B 1 9 ? 6.031 18.031 -3.865 1 80 9 GLY B N 1
ATOM 994 C CA . GLY B 1 9 ? 6.891 17.266 -4.746 1 80 9 GLY B CA 1
ATOM 995 C C . GLY B 1 9 ? 7.262 15.906 -4.176 1 80 9 GLY B C 1
ATOM 996 O O . GLY B 1 9 ? 8.07 15.188 -4.762 1 80 9 GLY B O 1
ATOM 997 N N . ASP B 1 10 ? 6.73 15.641 -3.006 1 83.75 10 ASP B N 1
ATOM 998 C CA . ASP B 1 10 ? 6.957 14.32 -2.434 1 83.75 10 ASP B CA 1
ATOM 999 C C . ASP B 1 10 ? 6.012 13.289 -3.045 1 83.75 10 ASP B C 1
ATOM 1001 O O . ASP B 1 10 ? 4.848 13.594 -3.32 1 83.75 10 ASP B O 1
ATOM 1005 N N . ILE B 1 11 ? 6.559 12.164 -3.232 1 88.12 11 ILE B N 1
ATOM 1006 C CA . ILE B 1 11 ? 5.734 11.078 -3.754 1 88.12 11 ILE B CA 1
ATOM 1007 C C . ILE B 1 11 ? 4.812 10.555 -2.652 1 88.12 11 ILE B C 1
ATOM 1009 O O . ILE B 1 11 ? 5.16 10.602 -1.471 1 88.12 11 ILE B O 1
ATOM 1013 N N . PHE B 1 12 ? 3.672 10.109 -3.02 1 90.75 12 PHE B N 1
ATOM 1014 C CA . PHE B 1 12 ? 2.746 9.516 -2.064 1 90.75 12 PHE B CA 1
ATOM 1015 C C . PHE B 1 12 ? 3.232 8.141 -1.622 1 90.75 12 PHE B C 1
ATOM 1017 O O . PHE B 1 12 ? 3.729 7.359 -2.436 1 90.75 12 PHE B O 1
ATOM 1024 N N . GLY B 1 13 ? 3.033 7.801 -0.325 1 93.69 13 GLY B N 1
ATOM 1025 C CA . GLY B 1 13 ? 3.439 6.5 0.182 1 93.69 13 GLY B CA 1
ATOM 1026 C C . GLY B 1 13 ? 2.836 5.344 -0.592 1 93.69 13 GLY B C 1
ATOM 1027 O O . GLY B 1 13 ? 3.502 4.332 -0.826 1 93.69 13 GLY B O 1
ATOM 1028 N N . GLY B 1 14 ? 1.589 5.484 -0.974 1 95.31 14 GLY B N 1
ATOM 1029 C CA . GLY B 1 14 ? 0.911 4.441 -1.727 1 95.31 14 GLY B CA 1
ATOM 1030 C C . GLY B 1 14 ? 1.573 4.137 -3.057 1 95.31 14 GLY B C 1
ATOM 1031 O O . GLY B 1 14 ? 1.512 3.006 -3.545 1 95.31 14 GLY B O 1
ATOM 1032 N N . TRP B 1 15 ? 2.141 5.145 -3.648 1 93.56 15 TRP B N 1
ATOM 1033 C CA . TRP B 1 15 ? 2.852 4.934 -4.906 1 93.56 15 TRP B CA 1
ATOM 1034 C C . TRP B 1 15 ? 4.023 3.979 -4.715 1 93.56 15 TRP B C 1
ATOM 1036 O O . TRP B 1 15 ? 4.242 3.08 -5.531 1 93.56 15 TRP B O 1
ATOM 1046 N N . LEU B 1 16 ? 4.777 4.203 -3.727 1 94.56 16 LEU B N 1
ATOM 1047 C CA . LEU B 1 16 ? 5.891 3.311 -3.424 1 94.56 16 LEU B CA 1
ATOM 1048 C C . LEU B 1 16 ? 5.402 1.878 -3.23 1 94.56 16 LEU B C 1
ATOM 1050 O O . LEU B 1 16 ? 6.012 0.935 -3.74 1 94.56 16 LEU B O 1
ATOM 1054 N N . VAL B 1 17 ? 4.301 1.746 -2.529 1 96.81 17 VAL B N 1
ATOM 1055 C CA . VAL B 1 17 ? 3.734 0.427 -2.268 1 96.81 17 VAL B CA 1
ATOM 1056 C C . VAL B 1 17 ? 3.342 -0.239 -3.584 1 96.81 17 VAL B C 1
ATOM 1058 O O . VAL B 1 17 ? 3.512 -1.448 -3.752 1 96.81 17 VAL B O 1
ATOM 1061 N N . SER B 1 18 ? 2.822 0.537 -4.457 1 95.62 18 SER B N 1
ATOM 1062 C CA . SER B 1 18 ? 2.461 0.012 -5.77 1 95.62 18 SER B CA 1
ATOM 1063 C C . SER B 1 18 ? 3.68 -0.549 -6.496 1 95.62 18 SER B C 1
ATOM 1065 O O . SER B 1 18 ? 3.623 -1.645 -7.059 1 95.62 18 SER B O 1
ATOM 1067 N N . 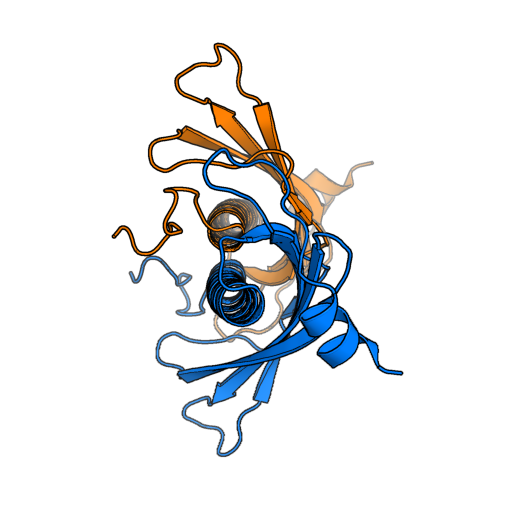GLN B 1 19 ? 4.789 0.167 -6.469 1 95.5 19 GLN B N 1
ATOM 1068 C CA . GLN B 1 19 ? 6.023 -0.323 -7.078 1 95.5 19 GLN B CA 1
ATOM 1069 C C . GLN B 1 19 ? 6.488 -1.612 -6.406 1 95.5 19 GLN B C 1
ATOM 1071 O O . GLN B 1 19 ? 6.898 -2.559 -7.086 1 95.5 19 GLN B O 1
ATOM 1076 N N . MET B 1 20 ? 6.449 -1.626 -5.117 1 97.25 20 MET B N 1
ATOM 1077 C CA . MET B 1 20 ? 6.84 -2.807 -4.348 1 97.25 20 MET B CA 1
ATOM 1078 C C . MET B 1 20 ? 5.992 -4.012 -4.738 1 97.25 20 MET B C 1
ATOM 1080 O O . MET B 1 20 ? 6.52 -5.109 -4.938 1 97.25 20 MET B O 1
ATOM 1084 N N . ASP B 1 21 ? 4.707 -3.783 -4.801 1 97.12 21 ASP B N 1
ATOM 1085 C CA . ASP B 1 21 ? 3.76 -4.848 -5.121 1 97.12 21 ASP B CA 1
ATOM 1086 C C . ASP B 1 21 ? 4.031 -5.422 -6.508 1 97.12 21 ASP B C 1
ATOM 1088 O O . ASP B 1 21 ? 3.982 -6.641 -6.703 1 97.12 21 ASP B O 1
ATOM 1092 N N . ILE B 1 22 ? 4.305 -4.562 -7.488 1 95.69 22 ILE B N 1
ATOM 1093 C CA . ILE B 1 22 ? 4.629 -4.984 -8.844 1 95.69 22 ILE B CA 1
ATOM 1094 C C . ILE B 1 22 ? 5.902 -5.828 -8.828 1 95.69 22 ILE B C 1
ATOM 1096 O O . ILE B 1 22 ? 5.934 -6.926 -9.398 1 95.69 22 ILE B O 1
ATOM 1100 N N . ALA B 1 23 ? 6.934 -5.359 -8.18 1 97.25 23 ALA B N 1
ATOM 1101 C CA . ALA B 1 23 ? 8.203 -6.082 -8.094 1 97.25 23 ALA B CA 1
ATOM 1102 C C . ALA B 1 23 ? 8.008 -7.453 -7.453 1 97.25 23 ALA B C 1
ATOM 1104 O O . ALA B 1 23 ? 8.555 -8.453 -7.934 1 97.25 23 ALA B O 1
ATOM 1105 N N . ALA B 1 24 ? 7.246 -7.469 -6.387 1 97.75 24 ALA B N 1
ATOM 1106 C CA . ALA B 1 24 ? 6.988 -8.719 -5.676 1 97.75 24 ALA B CA 1
ATOM 1107 C C . ALA B 1 24 ? 6.191 -9.688 -6.547 1 97.75 24 ALA B C 1
ATOM 1109 O O . ALA B 1 24 ? 6.484 -10.883 -6.582 1 97.75 24 ALA B O 1
ATOM 1110 N N . ALA B 1 25 ? 5.164 -9.164 -7.188 1 96.31 25 ALA B N 1
ATOM 1111 C CA . ALA B 1 25 ? 4.332 -9.984 -8.055 1 96.31 25 ALA B CA 1
ATOM 1112 C C . ALA B 1 25 ? 5.16 -10.625 -9.172 1 96.31 25 ALA B C 1
ATOM 1114 O O . ALA B 1 25 ? 5.023 -11.82 -9.445 1 96.31 25 ALA B O 1
ATOM 1115 N N . ILE B 1 26 ? 5.977 -9.844 -9.812 1 95.56 26 ILE B N 1
ATOM 1116 C CA . ILE B 1 26 ? 6.844 -10.328 -10.883 1 95.56 26 ILE B CA 1
ATOM 1117 C C . ILE B 1 26 ? 7.719 -11.469 -10.359 1 95.56 26 ILE B C 1
ATOM 1119 O O . ILE B 1 26 ? 7.867 -12.5 -11.023 1 95.56 26 ILE B O 1
ATOM 1123 N N . HIS B 1 27 ? 8.328 -11.305 -9.172 1 97.62 27 HIS B N 1
ATOM 1124 C CA . HIS B 1 27 ? 9.172 -12.336 -8.562 1 97.62 27 HIS B CA 1
ATOM 1125 C C . HIS B 1 27 ? 8.383 -13.609 -8.305 1 97.62 27 HIS B C 1
ATOM 1127 O O . HIS B 1 27 ? 8.844 -14.711 -8.609 1 97.62 27 HIS B O 1
ATOM 1133 N N . CYS B 1 28 ? 7.195 -13.477 -7.754 1 96.69 28 CYS B N 1
ATOM 1134 C CA . CYS B 1 28 ? 6.336 -14.617 -7.48 1 96.69 28 CYS B CA 1
ATOM 1135 C C . CYS B 1 28 ? 6 -15.367 -8.766 1 96.69 28 CYS B C 1
ATOM 1137 O O . CYS B 1 28 ? 6.078 -16.594 -8.812 1 96.69 28 CYS B O 1
ATOM 1139 N N . GLU B 1 29 ? 5.641 -14.609 -9.758 1 94.94 29 GLU B N 1
ATOM 1140 C CA . GLU B 1 29 ? 5.234 -15.227 -11.016 1 94.94 29 GLU B CA 1
ATOM 1141 C C . GLU B 1 29 ? 6.402 -15.945 -11.68 1 94.94 29 GLU B C 1
ATOM 1143 O O . GLU B 1 29 ? 6.219 -17 -12.305 1 94.94 29 GLU B O 1
ATOM 1148 N N . ARG B 1 30 ? 7.59 -15.43 -11.555 1 94.81 30 ARG B N 1
ATOM 1149 C CA . ARG B 1 30 ? 8.781 -16.062 -12.102 1 94.81 30 ARG B CA 1
ATOM 1150 C C . ARG B 1 30 ? 9.07 -17.391 -11.391 1 94.81 30 ARG B C 1
ATOM 1152 O O . ARG B 1 30 ? 9.359 -18.391 -12.039 1 94.81 30 ARG B O 1
ATOM 1159 N N . VAL B 1 31 ? 8.93 -17.391 -10.141 1 95.38 31 VAL B N 1
ATOM 1160 C CA . VAL B 1 31 ? 9.258 -18.547 -9.32 1 95.38 31 VAL B CA 1
ATOM 1161 C C . VAL B 1 31 ? 8.195 -19.641 -9.523 1 95.38 31 VAL B C 1
ATOM 1163 O O . VAL B 1 31 ? 8.523 -20.812 -9.641 1 95.38 31 VAL B O 1
ATOM 1166 N N . THR B 1 32 ? 6.949 -19.234 -9.578 1 95.12 32 THR B N 1
ATOM 1167 C CA . THR B 1 32 ? 5.867 -20.219 -9.633 1 95.12 32 THR B CA 1
ATOM 1168 C C . THR B 1 32 ? 5.5 -20.531 -11.086 1 95.12 32 THR B C 1
ATOM 1170 O O . THR B 1 32 ? 4.707 -21.438 -11.344 1 95.12 32 THR B O 1
ATOM 1173 N N . GLU B 1 33 ? 6.008 -19.703 -12.008 1 92.25 33 GLU B N 1
ATOM 1174 C CA . GLU B 1 33 ? 5.738 -19.828 -13.438 1 92.25 33 GLU B CA 1
ATOM 1175 C C . GLU B 1 33 ? 4.238 -19.781 -13.719 1 92.25 33 GLU B C 1
ATOM 1177 O O . GLU B 1 33 ? 3.703 -20.625 -14.43 1 92.25 33 GLU B O 1
ATOM 1182 N N . GLY B 1 34 ? 3.674 -18.891 -13.086 1 91.44 34 GLY B N 1
ATOM 1183 C CA . GLY B 1 34 ? 2.24 -18.688 -13.242 1 91.44 34 GLY B CA 1
ATOM 1184 C C . GLY B 1 34 ? 1.734 -17.438 -12.562 1 91.44 34 GLY B C 1
ATOM 1185 O O . GLY B 1 34 ? 2.514 -16.688 -11.969 1 91.44 34 GLY B O 1
ATOM 1186 N N . ARG B 1 35 ? 0.416 -17.312 -12.586 1 91.56 35 ARG B N 1
ATOM 1187 C CA . ARG B 1 35 ? -0.221 -16.109 -12.062 1 91.56 35 ARG B CA 1
ATOM 1188 C C . ARG B 1 35 ? -0.26 -16.125 -10.539 1 91.56 35 ARG B C 1
ATOM 1190 O O . ARG B 1 35 ? -0.459 -17.188 -9.93 1 91.56 35 ARG B O 1
ATOM 1197 N N . CYS B 1 36 ? -0.074 -14.969 -10.039 1 94.38 36 CYS B N 1
ATOM 1198 C CA . CYS B 1 36 ? -0.219 -14.766 -8.602 1 94.38 36 CYS B CA 1
ATOM 1199 C C . CYS B 1 36 ? -1.019 -13.5 -8.305 1 94.38 36 CYS B C 1
ATOM 1201 O O . CYS B 1 36 ? -0.985 -12.547 -9.078 1 94.38 36 CYS B O 1
ATOM 1203 N N . VAL B 1 37 ? -1.781 -13.508 -7.211 1 94.06 37 VAL B N 1
ATOM 1204 C CA . VAL B 1 37 ? -2.57 -12.352 -6.801 1 94.06 37 VAL B CA 1
ATOM 1205 C C . VAL B 1 37 ? -2.215 -11.969 -5.367 1 94.06 37 VAL B C 1
ATOM 1207 O O . VAL B 1 37 ? -1.99 -12.836 -4.52 1 94.06 37 VAL B O 1
ATOM 1210 N N . THR B 1 38 ? -2.166 -10.711 -5.152 1 95.62 38 THR B N 1
ATOM 1211 C CA . THR B 1 38 ? -1.872 -10.227 -3.809 1 95.62 38 THR B CA 1
ATOM 1212 C C . THR B 1 38 ? -3.045 -10.492 -2.869 1 95.62 38 THR B C 1
ATOM 1214 O O . THR B 1 38 ? -4.18 -10.109 -3.164 1 95.62 38 THR B O 1
ATOM 1217 N N . ILE B 1 39 ? -2.748 -11.062 -1.76 1 95.69 39 ILE B N 1
ATOM 1218 C CA . ILE B 1 39 ? -3.83 -11.305 -0.813 1 95.69 39 ILE B CA 1
ATOM 1219 C C . ILE B 1 39 ? -3.684 -10.383 0.391 1 95.69 39 ILE B C 1
ATOM 1221 O O . ILE B 1 39 ? -4.672 -10.047 1.049 1 95.69 39 ILE B O 1
ATOM 1225 N N . SER B 1 40 ? -2.428 -10.039 0.71 1 97.25 40 SER B N 1
ATOM 1226 C CA . SER B 1 40 ? -2.25 -9.141 1.851 1 97.25 40 SER B CA 1
ATOM 1227 C C . SER B 1 40 ? -0.922 -8.398 1.768 1 97.25 40 SER B C 1
ATOM 1229 O O . SER B 1 40 ? 0.014 -8.859 1.11 1 97.25 40 SER B O 1
ATOM 1231 N N . ILE B 1 41 ? -0.914 -7.289 2.35 1 97.12 41 ILE B N 1
ATOM 1232 C CA . ILE B 1 41 ? 0.273 -6.473 2.578 1 97.12 41 ILE B CA 1
ATOM 1233 C C . ILE B 1 41 ? 0.397 -6.148 4.066 1 97.12 41 ILE B C 1
ATOM 1235 O O . ILE B 1 41 ? -0.56 -5.68 4.688 1 97.12 41 ILE B O 1
ATOM 1239 N N . HIS B 1 42 ? 1.534 -6.398 4.625 1 94.06 42 HIS B N 1
ATOM 1240 C CA . HIS B 1 42 ? 1.738 -6.164 6.051 1 94.06 42 HIS B CA 1
ATOM 1241 C C . HIS B 1 42 ? 2.064 -4.703 6.328 1 94.06 42 HIS B C 1
ATOM 1243 O O . HIS B 1 42 ? 2.387 -3.949 5.406 1 94.06 42 HIS B O 1
ATOM 1249 N N . GLU B 1 43 ? 1.978 -4.402 7.617 1 91.62 43 GLU B N 1
ATOM 1250 C CA . GLU B 1 43 ? 2.221 -3.023 8.031 1 91.62 43 GLU B CA 1
ATOM 1251 C C . GLU B 1 43 ? 3.594 -2.545 7.566 1 91.62 43 GLU B C 1
ATOM 1253 O O . GLU B 1 43 ? 4.562 -3.307 7.586 1 91.62 43 GLU B O 1
ATOM 1258 N N . MET B 1 44 ? 3.557 -1.236 7.172 1 94.94 44 MET B N 1
ATOM 1259 C CA . MET B 1 44 ? 4.824 -0.66 6.734 1 94.94 44 MET B CA 1
ATOM 1260 C C . MET B 1 44 ? 4.957 0.786 7.203 1 94.94 44 MET B C 1
ATOM 1262 O O . MET B 1 44 ? 3.951 1.455 7.453 1 94.94 44 MET B O 1
ATOM 1266 N N . THR B 1 45 ? 6.199 1.18 7.332 1 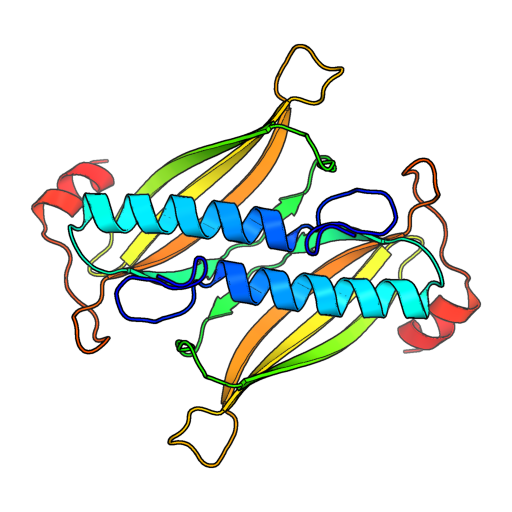96 45 THR B N 1
ATOM 1267 C CA . THR B 1 45 ? 6.535 2.549 7.711 1 96 45 THR B CA 1
ATOM 1268 C C . THR B 1 45 ? 7.445 3.189 6.668 1 96 45 THR B C 1
ATOM 1270 O O . THR B 1 45 ? 8.344 2.537 6.137 1 96 45 THR B O 1
ATOM 1273 N N . PHE B 1 46 ? 7.18 4.363 6.406 1 94.94 46 PHE B N 1
ATOM 1274 C CA . PHE B 1 46 ? 8.008 5.117 5.477 1 94.94 46 PHE B CA 1
ATOM 1275 C C . PHE B 1 46 ? 9.023 5.969 6.23 1 94.94 46 PHE B C 1
ATOM 1277 O O . PHE B 1 46 ? 8.672 6.988 6.828 1 94.94 46 PHE B O 1
ATOM 1284 N N . LEU B 1 47 ? 10.281 5.625 6.094 1 88.69 47 LEU B N 1
ATOM 1285 C CA . LEU B 1 47 ? 11.352 6.141 6.945 1 88.69 47 LEU B CA 1
ATOM 1286 C C . LEU B 1 47 ? 11.82 7.508 6.457 1 88.69 47 LEU B C 1
ATOM 1288 O O . LEU B 1 47 ? 12.156 8.375 7.266 1 88.69 47 LEU B O 1
ATOM 1292 N N . VAL B 1 48 ? 11.875 7.664 5.141 1 85.12 48 VAL B N 1
ATOM 1293 C CA . VAL B 1 48 ? 12.328 8.914 4.547 1 85.12 48 VAL B CA 1
ATOM 1294 C C . VAL B 1 48 ? 11.43 9.281 3.369 1 85.12 48 VAL B C 1
ATOM 1296 O O . VAL B 1 48 ? 11.023 8.414 2.592 1 85.12 48 VAL B O 1
ATOM 1299 N N . PRO B 1 49 ? 11.164 10.539 3.248 1 86.19 49 PRO B N 1
ATOM 1300 C CA . PRO B 1 49 ? 10.383 10.953 2.082 1 86.19 49 PRO B CA 1
ATOM 1301 C C . PRO B 1 49 ? 11.141 10.789 0.769 1 86.19 49 PRO B C 1
ATOM 1303 O O . PRO B 1 49 ? 12.367 10.922 0.742 1 86.19 49 PRO B O 1
ATOM 1306 N N . VAL B 1 50 ? 10.43 10.406 -0.211 1 87.5 50 VAL B N 1
ATOM 1307 C CA . VAL B 1 50 ? 10.992 10.289 -1.553 1 87.5 50 VAL B CA 1
ATOM 1308 C C . VAL B 1 50 ? 10.461 11.422 -2.432 1 87.5 50 VAL B C 1
ATOM 1310 O O . VAL B 1 50 ? 9.266 11.742 -2.391 1 87.5 50 VAL B O 1
ATOM 1313 N N . LYS B 1 51 ? 11.352 12.078 -3.168 1 86.75 51 LYS B N 1
ATOM 1314 C CA . LYS B 1 51 ? 10.953 13.188 -4.027 1 86.75 51 LYS B CA 1
ATOM 1315 C C . LYS B 1 51 ? 10.875 12.75 -5.488 1 86.75 51 LYS B C 1
ATOM 1317 O O . LYS B 1 51 ? 11.469 11.742 -5.871 1 86.75 51 LYS B O 1
ATOM 1322 N N . ILE B 1 52 ? 10.125 13.586 -6.191 1 86.62 52 ILE B N 1
ATOM 1323 C CA . ILE B 1 52 ? 10.094 13.367 -7.633 1 86.62 52 ILE B CA 1
ATOM 1324 C C . ILE B 1 52 ? 11.5 13.477 -8.203 1 86.62 52 ILE B C 1
ATOM 1326 O O . ILE B 1 52 ? 12.242 14.406 -7.871 1 86.62 52 ILE B O 1
ATOM 1330 N N . GLY B 1 53 ? 11.938 12.57 -8.938 1 84.06 53 GLY B N 1
ATOM 1331 C CA . GLY B 1 53 ? 13.266 12.594 -9.531 1 84.06 53 GLY B CA 1
ATOM 1332 C C . GLY B 1 53 ? 14.242 11.672 -8.836 1 84.06 53 GLY B C 1
ATOM 1333 O O . GLY B 1 53 ? 15.32 11.383 -9.359 1 84.06 53 GLY B O 1
ATOM 1334 N N . ASP B 1 54 ? 13.906 11.312 -7.641 1 85.94 54 ASP B N 1
ATOM 1335 C CA . ASP B 1 54 ? 14.75 10.344 -6.949 1 85.94 54 ASP B CA 1
ATOM 1336 C C . ASP B 1 54 ? 14.727 8.984 -7.656 1 85.94 54 ASP B C 1
ATOM 1338 O O . ASP B 1 54 ? 13.727 8.633 -8.281 1 85.94 54 ASP B O 1
ATOM 1342 N N . VAL B 1 55 ? 15.82 8.32 -7.602 1 89.62 55 VAL B N 1
ATOM 1343 C CA . VAL B 1 55 ? 15.875 6.957 -8.109 1 89.62 55 VAL B CA 1
ATOM 1344 C C . VAL B 1 55 ? 15.688 5.969 -6.961 1 89.62 55 VAL B C 1
ATOM 1346 O O . VAL B 1 55 ? 16.344 6.078 -5.926 1 89.62 55 VAL B O 1
ATOM 1349 N N . ILE B 1 56 ? 14.703 5.082 -7.199 1 92.94 56 ILE B N 1
ATOM 1350 C CA . ILE B 1 56 ? 14.484 4.082 -6.156 1 92.94 56 ILE B CA 1
ATOM 1351 C C . ILE B 1 56 ? 14.758 2.688 -6.719 1 92.94 56 ILE B C 1
ATOM 1353 O O . ILE B 1 56 ? 14.602 2.451 -7.918 1 92.94 56 ILE B O 1
ATOM 1357 N N . SER B 1 57 ? 15.273 1.773 -5.836 1 95.44 57 SER B N 1
ATOM 1358 C CA . SER B 1 57 ? 15.508 0.368 -6.156 1 95.44 57 SER B CA 1
ATOM 1359 C C . SER B 1 57 ? 14.711 -0.545 -5.227 1 95.44 57 SER B C 1
ATOM 1361 O O . SER B 1 57 ? 14.719 -0.361 -4.008 1 95.44 57 SER B O 1
ATOM 1363 N N . CYS B 1 58 ? 14.039 -1.458 -5.848 1 97.06 58 CYS B N 1
ATOM 1364 C CA . CYS B 1 58 ? 13.312 -2.457 -5.07 1 97.06 58 CYS B CA 1
ATOM 1365 C C . CYS B 1 58 ? 14.062 -3.783 -5.055 1 97.06 58 CYS B C 1
ATOM 1367 O O . CYS B 1 58 ? 14.438 -4.305 -6.105 1 97.06 58 CYS B O 1
ATOM 1369 N N . TYR B 1 59 ? 14.266 -4.309 -3.865 1 97.88 59 TYR B N 1
ATOM 1370 C CA . TYR B 1 59 ? 14.867 -5.621 -3.682 1 97.88 59 TYR B CA 1
ATOM 1371 C C . TYR B 1 59 ? 13.875 -6.602 -3.07 1 97.88 59 TYR B C 1
ATOM 1373 O O . TYR B 1 59 ? 13.281 -6.32 -2.023 1 97.88 59 TYR B O 1
ATOM 1381 N N . THR B 1 60 ? 13.695 -7.719 -3.748 1 98.44 60 THR B N 1
ATOM 1382 C CA . THR B 1 60 ? 12.711 -8.695 -3.303 1 98.44 60 THR B CA 1
ATOM 1383 C C . THR B 1 60 ? 13.391 -9.977 -2.838 1 98.44 60 THR B C 1
ATOM 1385 O O . THR B 1 60 ? 14.398 -10.391 -3.402 1 98.44 60 THR B O 1
ATOM 1388 N N . GLU B 1 61 ? 12.836 -10.578 -1.799 1 98.06 61 GLU B N 1
ATOM 1389 C CA . GLU B 1 61 ? 13.273 -11.883 -1.303 1 98.06 61 GLU B CA 1
ATOM 1390 C C . GLU B 1 61 ? 12.086 -12.758 -0.939 1 98.06 61 GLU B C 1
ATOM 1392 O O . GLU B 1 61 ? 11.234 -12.367 -0.141 1 98.06 61 GLU B O 1
ATOM 1397 N N . ILE B 1 62 ? 12.023 -13.945 -1.466 1 97.81 62 ILE B N 1
ATOM 1398 C CA . ILE B 1 62 ? 11 -14.898 -1.079 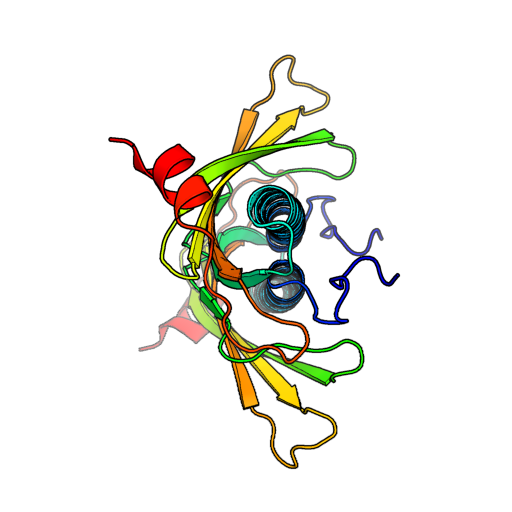1 97.81 62 ILE B CA 1
ATOM 1399 C C . ILE B 1 62 ? 11.305 -15.453 0.311 1 97.81 62 ILE B C 1
ATOM 1401 O O . ILE B 1 62 ? 12.352 -16.062 0.524 1 97.81 62 ILE B O 1
ATOM 1405 N N . MET B 1 63 ? 10.359 -15.266 1.186 1 97.25 63 MET B N 1
ATOM 1406 C CA . MET B 1 63 ? 10.578 -15.672 2.57 1 97.25 63 MET B CA 1
ATOM 1407 C C . MET B 1 63 ? 10.016 -17.062 2.83 1 97.25 63 MET B C 1
ATOM 1409 O O . MET B 1 63 ? 10.539 -17.812 3.66 1 97.25 63 MET B O 1
ATOM 1413 N N . LYS B 1 64 ? 8.93 -17.344 2.215 1 96.5 64 LYS B N 1
ATOM 1414 C CA . LYS B 1 64 ? 8.219 -18.594 2.447 1 96.5 64 LYS B CA 1
ATOM 1415 C C . LYS B 1 64 ? 7.359 -18.969 1.241 1 96.5 64 LYS B C 1
ATOM 1417 O O . LYS B 1 64 ? 6.742 -18.109 0.619 1 96.5 64 LYS B O 1
ATOM 1422 N N . VAL B 1 65 ? 7.363 -20.234 0.983 1 97.19 65 VAL B N 1
ATOM 1423 C CA . VAL B 1 65 ? 6.484 -20.781 -0.046 1 97.19 65 VAL B CA 1
ATOM 1424 C C . VAL B 1 65 ? 5.586 -21.859 0.561 1 97.19 65 VAL B C 1
ATOM 1426 O O . VAL B 1 65 ? 6.074 -22.875 1.048 1 97.19 65 VAL B O 1
ATOM 1429 N N . GLY B 1 66 ? 4.293 -21.578 0.558 1 96.25 66 GLY B N 1
ATOM 1430 C CA . GLY B 1 66 ? 3.322 -22.562 1.021 1 96.25 66 GLY B CA 1
ATOM 1431 C C . GLY B 1 66 ? 2.777 -23.438 -0.092 1 96.25 66 GLY B C 1
ATOM 1432 O O . GLY B 1 66 ? 3.447 -23.641 -1.105 1 96.25 66 GLY B O 1
ATOM 1433 N N . ASN B 1 67 ? 1.575 -24 0.162 1 96.5 67 ASN B N 1
ATOM 1434 C CA . ASN B 1 67 ? 0.952 -24.859 -0.842 1 96.5 67 ASN B CA 1
ATOM 1435 C C . ASN B 1 67 ? 0.518 -24.062 -2.066 1 96.5 67 ASN B C 1
ATOM 1437 O O . ASN B 1 67 ? 0.685 -24.516 -3.201 1 96.5 67 ASN B O 1
ATOM 1441 N N . THR B 1 68 ? -0.061 -22.922 -1.74 1 97.19 68 THR B N 1
ATOM 1442 C CA . THR B 1 68 ? -0.495 -22.047 -2.826 1 97.19 68 THR B CA 1
ATOM 1443 C C . THR B 1 68 ? -0.01 -20.609 -2.6 1 97.19 68 THR B C 1
ATOM 1445 O O . THR B 1 68 ? -0.155 -19.766 -3.473 1 97.19 68 THR B O 1
ATOM 1448 N N . SER B 1 69 ? 0.621 -20.391 -1.469 1 97.5 69 SER B N 1
ATOM 1449 C CA . SER B 1 69 ? 0.917 -19.031 -1.06 1 97.5 69 SER B CA 1
ATOM 1450 C C . SER B 1 69 ? 2.418 -18.766 -1.072 1 97.5 69 SER B C 1
ATOM 1452 O O . SER B 1 69 ? 3.221 -19.688 -0.945 1 97.5 69 SER B O 1
ATOM 1454 N N . LEU B 1 70 ? 2.805 -17.516 -1.262 1 97.88 70 LEU B N 1
ATOM 1455 C CA . LEU B 1 70 ? 4.176 -17.031 -1.193 1 97.88 70 LEU B CA 1
ATOM 1456 C C . LEU B 1 70 ? 4.254 -15.758 -0.35 1 97.88 70 LEU B C 1
ATOM 1458 O O . LEU B 1 70 ? 3.395 -14.883 -0.457 1 97.88 70 LEU B O 1
ATOM 1462 N N . GLN B 1 71 ? 5.223 -15.688 0.476 1 98.19 71 GLN B N 1
ATOM 1463 C CA . GLN B 1 71 ? 5.535 -14.469 1.221 1 98.19 71 GLN B CA 1
ATOM 1464 C C . GLN B 1 71 ? 6.82 -13.828 0.708 1 98.19 71 GL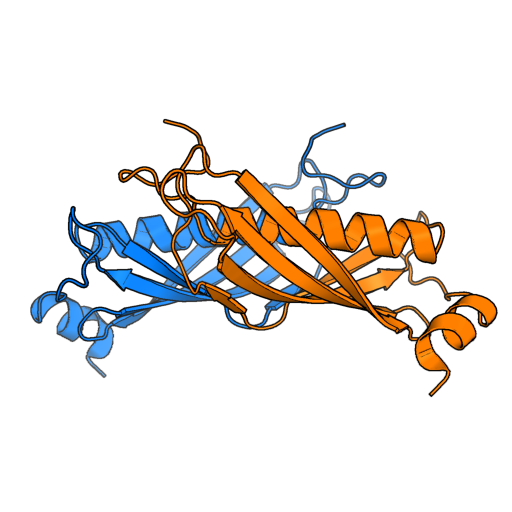N B C 1
ATOM 1466 O O . GLN B 1 71 ? 7.863 -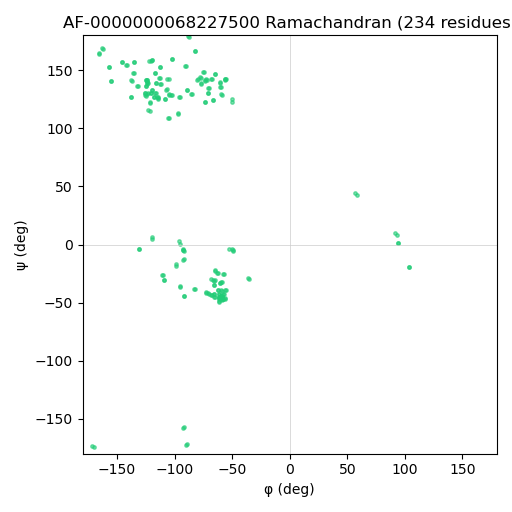14.477 0.649 1 98.19 71 GLN B O 1
ATOM 1471 N N . VAL B 1 72 ? 6.73 -12.578 0.336 1 98.31 72 VAL B N 1
ATOM 1472 C CA . VAL B 1 72 ? 7.855 -11.875 -0.268 1 98.31 72 VAL B CA 1
ATOM 1473 C C . VAL B 1 72 ? 8.203 -10.641 0.569 1 98.31 72 VAL B C 1
ATOM 1475 O O . VAL B 1 72 ? 7.352 -9.789 0.818 1 98.31 72 VAL B O 1
ATOM 1478 N N . HIS B 1 73 ? 9.391 -10.562 1.021 1 98.62 73 HIS B N 1
ATOM 1479 C CA . HIS B 1 73 ? 9.93 -9.359 1.651 1 98.62 73 HIS B CA 1
ATOM 1480 C C . HIS B 1 73 ? 10.484 -8.391 0.612 1 98.62 73 HIS B C 1
ATOM 1482 O O . HIS B 1 73 ? 11.203 -8.797 -0.3 1 98.62 73 HIS B O 1
ATOM 1488 N N . VAL B 1 74 ? 10.125 -7.137 0.639 1 98.31 74 VAL B N 1
ATOM 1489 C CA . VAL B 1 74 ? 10.586 -6.125 -0.306 1 98.31 74 VAL B CA 1
ATOM 1490 C C . VAL B 1 74 ? 11.234 -4.965 0.45 1 98.31 74 VAL B C 1
ATOM 1492 O O . VAL B 1 74 ? 10.664 -4.449 1.412 1 98.31 74 VAL B O 1
ATOM 1495 N N . GLU B 1 75 ? 12.398 -4.57 0.062 1 97.69 75 GLU B N 1
ATOM 1496 C CA . GLU B 1 75 ? 13.078 -3.367 0.533 1 97.69 75 GLU B CA 1
ATOM 1497 C C . GLU B 1 75 ? 13.195 -2.328 -0.58 1 97.69 75 GLU B C 1
ATOM 1499 O O . GLU B 1 75 ? 13.484 -2.67 -1.728 1 97.69 75 GLU B O 1
ATOM 1504 N N . VAL B 1 76 ? 12.953 -1.111 -0.228 1 96.94 76 VAL B N 1
ATOM 1505 C CA . VAL B 1 76 ? 13.117 -0.011 -1.173 1 96.94 76 VAL B CA 1
ATOM 1506 C C . VAL B 1 76 ? 14.25 0.905 -0.713 1 96.94 76 VAL B C 1
ATOM 1508 O O . VAL B 1 76 ? 14.258 1.36 0.433 1 96.94 76 VAL B O 1
ATOM 1511 N N . TRP B 1 77 ? 15.148 1.123 -1.613 1 94.69 77 TRP B N 1
ATOM 1512 C CA . TRP B 1 77 ? 16.281 2.006 -1.362 1 94.69 77 TRP B CA 1
ATOM 1513 C C . TRP B 1 77 ? 16.297 3.174 -2.342 1 94.69 77 TRP B C 1
ATOM 1515 O O . TRP B 1 77 ? 16.016 2.996 -3.531 1 94.69 77 TRP B O 1
ATOM 1525 N N . GLY B 1 78 ? 16.5 4.383 -1.785 1 89.75 78 GLY B N 1
ATOM 1526 C CA . GLY B 1 78 ? 16.5 5.566 -2.629 1 89.75 78 GLY B CA 1
ATOM 1527 C C . GLY B 1 78 ? 17.766 6.379 -2.523 1 89.75 78 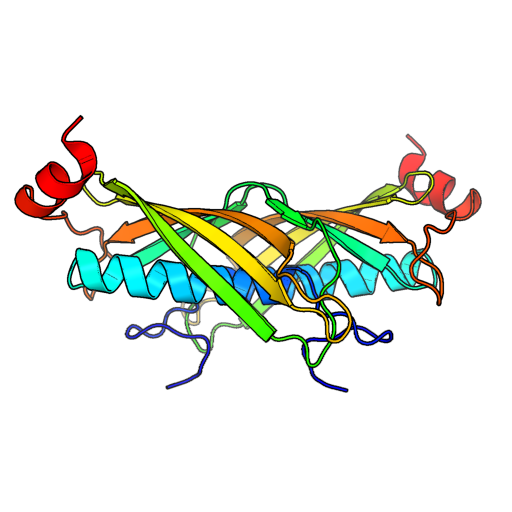GLY B C 1
ATOM 1528 O O . GLY B 1 78 ? 18.438 6.363 -1.487 1 89.75 78 GLY B O 1
ATOM 1529 N N . THR B 1 79 ? 18.188 6.883 -3.629 1 79.31 79 THR B N 1
ATOM 1530 C CA . THR B 1 79 ? 19.312 7.812 -3.65 1 79.31 79 THR B CA 1
ATOM 1531 C C . THR B 1 79 ? 18.828 9.242 -3.883 1 79.31 79 THR B C 1
ATOM 1533 O O . THR B 1 79 ? 17.984 9.484 -4.75 1 79.31 79 THR B O 1
ATOM 1536 N N . SER B 1 80 ? 18.953 9.984 -2.779 1 65.81 80 SER B N 1
ATOM 1537 C CA . SER B 1 80 ? 18.672 11.398 -2.996 1 65.81 80 SER B CA 1
ATOM 1538 C C . SER B 1 80 ? 19.828 12.102 -3.68 1 65.81 80 SER B C 1
ATOM 1540 O O . SER B 1 80 ? 20.984 11.656 -3.574 1 65.81 80 SER B O 1
ATOM 1542 N N . ASN B 1 81 ? 19.516 12.961 -4.637 1 61 81 ASN B N 1
ATOM 1543 C CA . ASN B 1 81 ? 20.531 13.719 -5.352 1 61 81 ASN B CA 1
ATOM 1544 C C . ASN B 1 81 ? 21.688 14.102 -4.43 1 61 81 ASN B C 1
ATOM 1546 O O . ASN B 1 81 ? 22.828 14.25 -4.883 1 61 81 ASN B O 1
ATOM 1550 N N . CYS B 1 82 ? 21.422 14.273 -3.137 1 56.84 82 CYS B N 1
ATOM 1551 C CA . CYS B 1 82 ? 22.5 14.844 -2.34 1 56.84 82 CYS B CA 1
ATOM 1552 C C . CYS B 1 82 ? 23.266 13.758 -1.594 1 56.84 82 CYS B C 1
ATOM 1554 O O . CYS B 1 82 ? 24.328 14.023 -1.016 1 56.84 82 CYS B O 1
ATOM 1556 N N . ARG B 1 83 ? 22.656 12.672 -1.519 1 61.22 83 ARG B N 1
ATOM 1557 C CA . ARG B 1 83 ? 23.359 11.719 -0.667 1 61.22 83 ARG B CA 1
ATOM 1558 C C . ARG B 1 83 ? 24.047 10.641 -1.502 1 61.22 83 ARG B C 1
ATOM 1560 O O . ARG B 1 83 ? 23.5 10.195 -2.52 1 61.22 83 ARG B O 1
ATOM 1567 N N . GLU B 1 84 ? 25.328 10.438 -1.209 1 60.84 84 GLU B N 1
ATOM 1568 C CA . GLU B 1 84 ? 26.219 9.484 -1.861 1 60.84 84 GLU B CA 1
ATOM 1569 C C . GLU B 1 84 ? 25.75 8.055 -1.66 1 60.84 84 GLU B C 1
ATOM 1571 O O . GLU B 1 84 ? 25.938 7.199 -2.529 1 60.84 84 GLU B O 1
ATOM 1576 N N . TYR B 1 85 ? 24.984 7.914 -0.544 1 74 85 TYR B N 1
ATOM 1577 C CA . TYR B 1 85 ? 24.656 6.512 -0.306 1 74 85 TYR B CA 1
ATOM 1578 C C . TYR B 1 85 ? 23.141 6.316 -0.205 1 74 85 TYR B C 1
ATOM 1580 O O . TYR B 1 85 ? 22.438 7.188 0.304 1 74 85 TYR B O 1
ATOM 1588 N N . PRO B 1 86 ? 22.766 5.285 -0.852 1 82.19 86 PRO B N 1
ATOM 1589 C CA . PRO B 1 86 ? 21.328 5 -0.792 1 82.19 86 PRO B CA 1
ATOM 1590 C C . PRO B 1 86 ? 20.844 4.754 0.632 1 82.19 86 PRO B C 1
ATOM 1592 O O . PRO B 1 86 ? 21.562 4.199 1.455 1 82.19 86 PRO B O 1
ATOM 1595 N N . ASN B 1 87 ? 19.719 5.359 0.958 1 90.12 87 ASN B N 1
ATOM 1596 C CA . ASN B 1 87 ? 19.031 5.094 2.221 1 90.12 87 ASN B CA 1
ATOM 1597 C C . ASN B 1 87 ? 17.797 4.223 2.02 1 90.12 87 ASN B C 1
ATOM 1599 O O . ASN B 1 87 ? 17.141 4.293 0.977 1 90.12 87 ASN B O 1
ATOM 1603 N N . LYS B 1 88 ? 17.672 3.336 3.066 1 94.12 88 LYS B N 1
ATOM 1604 C CA . LYS B 1 88 ? 16.438 2.566 3.037 1 94.12 88 LYS B CA 1
ATOM 1605 C C . LYS B 1 88 ? 15.227 3.467 3.268 1 94.12 88 LYS B C 1
ATOM 1607 O O . LYS B 1 88 ? 15.18 4.215 4.246 1 94.12 88 LYS B O 1
ATOM 1612 N N . VAL B 1 89 ? 14.281 3.445 2.367 1 94.75 89 VAL B N 1
ATOM 1613 C CA . VAL B 1 89 ? 13.094 4.285 2.402 1 94.75 89 VAL B CA 1
ATOM 1614 C C . VAL B 1 89 ? 11.969 3.557 3.135 1 94.75 89 VAL B C 1
ATOM 1616 O O . VAL B 1 89 ? 11.227 4.168 3.912 1 94.75 89 VAL B O 1
ATOM 1619 N N . THR B 1 90 ? 11.789 2.266 2.826 1 96.31 90 THR B N 1
ATOM 1620 C CA . THR B 1 90 ? 10.742 1.448 3.432 1 96.31 90 THR B CA 1
ATOM 1621 C C . THR B 1 90 ? 10.992 -0.034 3.17 1 96.31 90 THR B C 1
ATOM 1623 O O . THR B 1 90 ? 11.867 -0.39 2.381 1 96.31 90 THR B O 1
ATOM 1626 N N . GLU B 1 91 ? 10.305 -0.852 3.93 1 97.12 91 GLU B N 1
ATOM 1627 C CA . GLU B 1 91 ? 10.258 -2.293 3.697 1 97.12 91 GLU B CA 1
ATOM 1628 C C . GLU B 1 91 ? 8.891 -2.867 4.066 1 97.12 91 GLU B C 1
ATOM 1630 O O . GLU B 1 91 ? 8.141 -2.25 4.816 1 97.12 91 GLU B O 1
ATOM 1635 N N . GLY B 1 92 ? 8.641 -3.967 3.469 1 96.94 92 GLY B N 1
ATOM 1636 C CA . GLY B 1 92 ? 7.359 -4.586 3.748 1 96.94 92 GLY B CA 1
ATOM 1637 C C . GLY B 1 92 ? 7.301 -6.047 3.352 1 96.94 92 GLY B C 1
ATOM 1638 O O . GLY B 1 92 ? 8.227 -6.562 2.721 1 96.94 92 GLY B O 1
ATOM 1639 N N . LEU B 1 93 ? 6.23 -6.676 3.814 1 98.25 93 LEU B N 1
ATOM 1640 C CA . LEU B 1 93 ? 5.961 -8.078 3.525 1 98.25 93 LEU B CA 1
ATOM 1641 C C . LEU B 1 93 ? 4.66 -8.234 2.75 1 98.25 93 LEU B C 1
ATOM 1643 O O . LEU B 1 93 ? 3.621 -7.707 3.156 1 98.25 93 LEU B O 1
ATOM 1647 N N . PHE B 1 94 ? 4.746 -8.898 1.682 1 98.12 94 PHE B N 1
ATOM 1648 C CA . PHE B 1 94 ? 3.615 -9.133 0.793 1 98.12 94 PHE B CA 1
ATOM 1649 C C . PHE B 1 94 ? 3.293 -10.625 0.715 1 98.12 94 PHE B C 1
ATOM 1651 O O . PHE B 1 94 ? 4.199 -11.453 0.638 1 98.12 94 PHE B O 1
ATOM 1658 N N . THR B 1 95 ? 2.039 -10.938 0.724 1 98.19 95 THR B N 1
ATOM 1659 C CA . THR B 1 95 ? 1.612 -12.328 0.567 1 98.19 95 THR B CA 1
ATOM 1660 C C . THR B 1 95 ? 0.796 -12.5 -0.711 1 98.19 95 THR B C 1
ATOM 1662 O O . THR B 1 95 ? -0.136 -11.734 -0.966 1 98.19 95 THR B O 1
ATOM 1665 N N . PHE B 1 96 ? 1.149 -13.438 -1.429 1 97.5 96 PHE B N 1
ATOM 1666 C CA . PHE B 1 96 ? 0.486 -13.758 -2.688 1 97.5 96 PHE B CA 1
ATOM 1667 C C . PHE B 1 96 ? -0.089 -15.172 -2.652 1 97.5 96 PHE B C 1
ATOM 1669 O O . PHE B 1 96 ? 0.344 -16 -1.854 1 97.5 96 PHE B O 1
ATOM 1676 N N . VAL B 1 97 ? -1.052 -15.398 -3.533 1 97 97 VAL B N 1
ATOM 1677 C CA . VAL B 1 97 ? -1.57 -16.734 -3.77 1 97 97 VAL B CA 1
ATOM 1678 C C . VAL B 1 97 ? -1.484 -17.078 -5.258 1 97 97 VAL B C 1
ATOM 1680 O O . VAL B 1 97 ? -1.835 -16.25 -6.105 1 97 97 VAL B O 1
ATOM 1683 N N . ALA B 1 98 ? -0.953 -18.203 -5.543 1 96.5 98 ALA B N 1
ATOM 1684 C CA . ALA B 1 98 ? -0.928 -18.672 -6.926 1 96.5 98 ALA B CA 1
ATOM 1685 C C . ALA B 1 98 ? -2.326 -19.062 -7.398 1 96.5 98 ALA B C 1
ATOM 1687 O O . ALA B 1 98 ? -3.051 -19.781 -6.691 1 96.5 98 ALA B O 1
ATOM 1688 N N . VAL B 1 99 ? -2.65 -18.609 -8.617 1 94.06 99 VAL B N 1
ATOM 1689 C CA . VAL B 1 99 ? -3.99 -18.906 -9.117 1 94.06 99 VAL B CA 1
ATOM 1690 C C . VAL B 1 99 ? -3.914 -19.375 -10.562 1 94.06 99 VAL B C 1
ATOM 1692 O O . VAL B 1 99 ? -2.934 -19.109 -11.266 1 94.06 99 VAL B O 1
ATOM 1695 N N . ASP B 1 100 ? -4.969 -20.109 -10.938 1 92 100 ASP B N 1
ATOM 1696 C CA . ASP B 1 100 ? -5.047 -20.531 -12.336 1 92 100 ASP B CA 1
ATOM 1697 C C . ASP B 1 100 ? -5.781 -19.5 -13.188 1 92 100 ASP B C 1
ATOM 1699 O O . ASP B 1 100 ? -6.039 -18.375 -12.727 1 92 100 ASP B O 1
ATOM 1703 N N . GLU B 1 101 ? -6.043 -19.875 -14.398 1 86.31 101 GLU B N 1
ATOM 1704 C CA . GLU B 1 101 ? -6.637 -18.938 -15.352 1 86.31 101 GLU B CA 1
ATOM 1705 C C . GLU B 1 101 ? -8.047 -18.531 -14.922 1 86.31 101 GLU B C 1
ATOM 1707 O O . GLU B 1 101 ? -8.523 -17.453 -15.281 1 86.31 101 GLU B O 1
ATOM 1712 N N . SER B 1 102 ? -8.688 -19.375 -14.094 1 86.56 102 SER B N 1
ATOM 1713 C CA . SER B 1 102 ? -10.047 -19.094 -13.648 1 86.56 102 SER B CA 1
ATOM 1714 C C . SER B 1 102 ? -10.055 -18.328 -12.328 1 86.56 102 SER B C 1
ATOM 1716 O O . SER B 1 102 ? -11.117 -17.969 -11.82 1 86.56 102 SER B O 1
ATOM 1718 N N . GLY B 1 103 ? -8.891 -18.125 -11.742 1 87 103 GLY B N 1
ATOM 1719 C CA . GLY B 1 103 ? -8.812 -17.375 -10.492 1 87 103 GLY B CA 1
ATOM 1720 C C . GLY B 1 103 ? -8.859 -18.266 -9.266 1 87 103 GLY B C 1
ATOM 1721 O O . GLY B 1 103 ? -8.953 -17.781 -8.141 1 87 103 GLY B O 1
ATOM 1722 N N . LYS B 1 104 ? -8.789 -19.547 -9.555 1 92.12 104 LYS B N 1
ATOM 1723 C CA . LYS B 1 104 ? -8.789 -20.5 -8.438 1 92.12 104 LYS B CA 1
ATOM 1724 C C . LYS B 1 104 ? -7.371 -20.797 -7.969 1 92.12 104 LYS B C 1
ATOM 1726 O O . LYS B 1 104 ? -6.438 -20.844 -8.773 1 92.12 104 LYS B O 1
ATOM 1731 N N . LYS B 1 105 ? -7.32 -21.141 -6.762 1 95.25 105 LYS B N 1
ATOM 1732 C CA . LYS B 1 105 ? -6.012 -21.438 -6.188 1 95.25 105 LYS B CA 1
ATOM 1733 C C . LYS B 1 105 ? -5.34 -22.594 -6.918 1 95.25 105 LYS B C 1
ATOM 1735 O O . LYS B 1 105 ? -6 -23.578 -7.281 1 95.25 105 LYS B O 1
ATOM 1740 N N . ARG B 1 106 ? -4.098 -22.406 -7.086 1 95.75 106 ARG B N 1
ATOM 1741 C CA . ARG B 1 106 ? -3.299 -23.422 -7.738 1 95.75 106 ARG B CA 1
ATOM 1742 C C . ARG B 1 106 ? -2.125 -23.859 -6.863 1 95.75 106 ARG B C 1
ATOM 1744 O O . ARG B 1 106 ? -1.475 -23.016 -6.238 1 95.75 106 ARG B O 1
ATOM 1751 N N . LYS B 1 107 ? -1.852 -25.109 -6.855 1 96.75 107 LYS B N 1
ATOM 1752 C CA . LYS B 1 107 ? -0.766 -25.641 -6.031 1 96.75 107 LYS B CA 1
ATOM 1753 C C . LYS B 1 107 ? 0.594 -25.281 -6.621 1 96.75 107 LYS B C 1
ATOM 1755 O O . LYS B 1 107 ? 0.785 -25.328 -7.836 1 96.75 107 LYS B O 1
ATOM 1760 N N . ILE B 1 108 ? 1.495 -24.953 -5.77 1 96.75 108 ILE B N 1
ATOM 1761 C CA . ILE B 1 108 ? 2.883 -24.719 -6.156 1 96.75 108 ILE B CA 1
ATOM 1762 C C . ILE B 1 108 ? 3.66 -26.031 -6.09 1 96.75 108 ILE B C 1
ATOM 1764 O O . ILE B 1 108 ? 3.564 -26.781 -5.105 1 96.75 108 ILE B O 1
ATOM 1768 N N . PRO B 1 109 ? 4.41 -26.297 -7.117 1 94.31 109 PRO B N 1
ATOM 1769 C CA . PRO B 1 109 ? 5.141 -27.562 -7.152 1 94.31 109 PRO B CA 1
ATOM 1770 C C . PRO B 1 109 ? 6.047 -27.766 -5.938 1 94.31 109 PRO B C 1
ATOM 1772 O O . PRO B 1 109 ? 6.656 -26.797 -5.457 1 94.31 109 PRO B O 1
ATOM 1775 N N . GLU B 1 110 ? 6.113 -28.953 -5.469 1 93.44 110 GLU B N 1
ATOM 1776 C CA . GLU B 1 110 ? 6.898 -29.297 -4.285 1 93.44 110 GLU B CA 1
ATOM 1777 C C . GLU B 1 110 ? 8.375 -28.953 -4.484 1 93.44 110 GLU B C 1
ATOM 1779 O O . GLU B 1 110 ? 9.062 -28.594 -3.533 1 93.44 110 GLU B O 1
ATOM 1784 N N . SER B 1 111 ? 8.891 -29.047 -5.676 1 92.75 111 SER B N 1
ATOM 1785 C CA . SER B 1 111 ? 10.281 -28.734 -5.977 1 92.75 111 SER B CA 1
ATOM 1786 C C . SER B 1 111 ? 10.609 -27.297 -5.621 1 92.75 111 SER B C 1
ATOM 1788 O O . SER B 1 111 ? 11.695 -27 -5.113 1 92.75 111 SER B O 1
ATOM 1790 N N . ILE B 1 112 ? 9.664 -26.438 -5.906 1 93.56 112 ILE B N 1
ATOM 1791 C CA . ILE B 1 112 ? 9.836 -25.031 -5.605 1 93.56 112 ILE B CA 1
ATOM 1792 C C . ILE B 1 112 ? 9.805 -24.812 -4.094 1 93.56 112 ILE B C 1
ATOM 1794 O O . ILE B 1 112 ? 10.641 -24.094 -3.543 1 93.56 112 ILE B O 1
ATOM 1798 N N . LYS B 1 113 ? 8.914 -25.453 -3.428 1 92.62 113 LYS B N 1
ATOM 1799 C CA . LYS B 1 113 ? 8.797 -25.344 -1.977 1 92.62 113 LYS B CA 1
ATOM 1800 C C . LYS B 1 113 ? 10.086 -25.766 -1.285 1 92.62 113 LYS B C 1
ATOM 1802 O O . LYS B 1 113 ? 10.531 -25.109 -0.335 1 92.62 113 LYS B O 1
ATOM 1807 N N . GLN B 1 114 ? 10.602 -26.859 -1.757 1 90.75 114 GLN B N 1
ATOM 1808 C CA . GLN B 1 114 ? 11.812 -27.391 -1.152 1 90.75 114 GLN B CA 1
ATOM 1809 C C . GLN B 1 114 ? 12.992 -26.453 -1.367 1 90.75 114 GLN B C 1
ATOM 1811 O O . GLN B 1 114 ? 13.898 -26.375 -0.528 1 90.75 114 GLN B O 1
ATOM 1816 N N . GLU B 1 115 ? 12.969 -25.75 -2.504 1 90.06 115 GLU B N 1
ATOM 1817 C CA . GLU B 1 115 ? 14.039 -24.812 -2.816 1 90.06 115 GLU B CA 1
ATOM 1818 C C . GLU B 1 115 ? 14.039 -23.625 -1.854 1 90.06 115 GLU B C 1
ATOM 1820 O O . GLU B 1 115 ? 15.102 -23.125 -1.482 1 90.06 115 GLU B O 1
ATOM 1825 N N . TYR B 1 116 ? 12.898 -23.25 -1.349 1 90.5 116 TYR B N 1
ATOM 1826 C CA . TYR B 1 116 ? 12.805 -22.016 -0.579 1 90.5 116 TYR B CA 1
ATOM 1827 C C . TYR B 1 116 ? 12.562 -22.312 0.897 1 90.5 116 TYR B C 1
ATOM 1829 O O . TYR B 1 116 ? 12.82 -21.453 1.756 1 90.5 116 TYR B O 1
ATOM 1837 N N . ASN B 1 117 ? 11.992 -23.391 1.269 1 84.12 117 ASN B N 1
ATOM 1838 C CA . ASN B 1 117 ? 11.711 -23.734 2.66 1 84.12 117 ASN B CA 1
ATOM 1839 C C . ASN B 1 117 ? 12.805 -24.609 3.258 1 84.12 117 ASN B C 1
ATOM 1841 O O . ASN B 1 117 ? 12.688 -25.062 4.398 1 84.12 117 ASN B O 1
ATOM 1845 N N . VAL B 1 118 ? 13.859 -24.969 2.574 1 66.44 118 VAL B N 1
ATOM 1846 C CA . VAL B 1 118 ? 14.859 -25.953 2.996 1 66.44 118 VAL B CA 1
ATOM 1847 C C . VAL B 1 118 ? 15.312 -25.641 4.422 1 66.44 118 VAL B C 1
ATOM 1849 O O . VAL B 1 118 ? 15.953 -26.484 5.066 1 66.44 118 VAL B O 1
ATOM 1852 N N . GLU B 1 119 ? 14.984 -24.578 5.266 1 49.78 119 GLU B N 1
ATOM 1853 C CA . GLU B 1 119 ? 15.586 -24.922 6.551 1 49.78 119 GLU B CA 1
ATOM 1854 C C . GLU B 1 119 ? 14.758 -25.953 7.305 1 49.78 119 GLU B C 1
ATOM 1856 O O . GLU B 1 119 ? 13.523 -25.953 7.219 1 49.78 119 GLU B O 1
#